Protein AF-0000000084528881 (afdb_homodimer)

Solvent-accessible surface area (backbone atoms only — not comparable to full-atom values): 12886 Å² total; per-residue (Å²): 119,59,64,66,57,31,49,53,48,27,41,52,48,40,52,54,52,45,54,51,43,38,66,70,54,44,44,60,59,45,45,76,57,46,45,84,47,44,43,94,64,60,40,59,68,41,41,52,52,33,50,56,47,45,44,52,46,44,36,64,67,35,43,48,53,31,64,77,62,67,53,53,60,67,54,34,22,52,53,18,18,49,52,19,34,38,28,34,32,45,30,36,26,50,40,43,15,34,30,67,65,48,46,70,68,56,34,53,54,48,28,52,48,35,14,52,50,32,7,48,27,36,28,50,21,49,54,52,33,57,67,73,90,119,61,64,67,57,31,49,52,48,27,41,51,48,40,53,54,54,45,54,52,42,37,66,70,55,44,43,59,59,46,44,75,57,47,43,85,46,44,43,94,64,62,41,58,70,41,42,50,53,34,50,56,47,45,43,53,45,45,35,64,68,37,42,49,54,33,64,78,62,67,52,52,60,68,54,33,22,53,53,18,19,50,53,19,34,38,28,33,32,44,31,35,27,50,40,44,15,34,29,67,65,48,47,70,66,56,34,52,54,46,27,53,48,34,13,52,49,32,7,49,27,35,29,50,21,49,53,51,33,57,67,73,91

Sequence (266 aa):
MNLVILYVASAVIFLGLDAVGLRFIVKPAFEKQLGDWLLDSPRYGPAVVFYLFYVAGLLYFVSWPAVTGDWSVGRMFLVGAFFGAVAYGTYEFSNLATLGRWTWGMVGIDLVWGTLLTGVTAAAGVWIARAFEMNLVILYVASAVIFLGLDAVGLRFIVKPAFEKQLGDWLLDSPRYGPAVVFYLFYVAGLLYFVSWPAVTGDWSVGRMFLVGAFFGAVAYGTYEFSNLATLGRWTWGMVGIDLVWGTLLTGVTAAAGVWIARAFE

Secondary structure (DSSP, 8-state):
--HHHHHHHHHHHHHHHHHHHIIIIIHHHHHHHHGGGB-SS--HHHHHHHHHHHHHHHIIIIIHHHHHTT--HHHHHHHHHHHHHHHHHHHHHHHHHHBTT--HHHHHHHHHHHHHHHHHHHHHHHHHHHHT-/--HHHHHHHHHHHHHHHHHHHIIIIIHHHHHHHHGGGB-SS--HHHHHHHHHHHHHHHIIIIIHHHHHTT--HHHHHHHHHHHHHHHHHHHHHHHHHHBTT--HHHHHHHHHHHHHHHHHHHHHHHHHHHHT-

InterPro domains:
  IPR018687 Protein of unknown function DUF2177, membrane [PF09945] (4-127)

Radius of gyration: 18.08 Å; Cα contacts (8 Å, |Δi|>4): 379; chains: 2; bounding box: 38×49×41 Å

Organism: NCBI:txid1123501

Foldseek 3Di:
DDVVLLLVQLLCLLVVVVVVCCVPFQVVVCCVQCPPVDDPDDDVVVVVVCSSVLSVVLCVQQQVCCLVVVHDLVRSLQSQLVSQLVVLVVVQVVCVVPPDRRDPVSSVRSSVVSSNSRSVSRSVSNVVVVVVD/DDPVLLLVQLLCLLVVVVVVCCVPFQVVVCCVQCPPVDDPDDDVVVVVVCSSVLSVVLCVQQQVCCLVVVHDLVRSLQSQLVSQLVVLVVVQVVCVVPPDRRDPVSSVRSSVVSSNSRSVSRSVSNVVVVVVD

Structure (mmCIF, N/CA/C/O backbone):
data_AF-0000000084528881-model_v1
#
loop_
_entity.id
_entity.type
_entity.pdbx_description
1 polymer 'Putative membrane protein'
#
loop_
_atom_site.group_PDB
_atom_site.id
_atom_site.type_symbol
_atom_site.label_atom_id
_atom_site.label_alt_id
_atom_site.label_comp_id
_atom_site.label_asym_id
_atom_site.label_entity_id
_atom_site.label_seq_id
_atom_site.pdbx_PDB_ins_code
_atom_site.Cartn_x
_atom_site.Cartn_y
_atom_site.Cartn_z
_atom_site.occupancy
_atom_site.B_iso_or_equiv
_atom_site.auth_seq_id
_atom_site.auth_comp_id
_atom_site.auth_asym_id
_atom_site.auth_atom_id
_atom_site.pdbx_PDB_model_num
ATOM 1 N N . MET A 1 1 ? -9.219 13.484 21.5 1 74.38 1 MET A N 1
ATOM 2 C CA . MET A 1 1 ? -9.734 12.25 20.922 1 74.38 1 MET A CA 1
ATOM 3 C C . MET A 1 1 ? -8.898 11.047 21.359 1 74.38 1 MET A C 1
ATOM 5 O O . MET A 1 1 ? -7.68 11.148 21.484 1 74.38 1 MET A O 1
ATOM 9 N N . ASN A 1 2 ? -9.609 9.977 21.781 1 83.31 2 ASN A N 1
ATOM 10 C CA . ASN A 1 2 ? -8.93 8.773 22.266 1 83.31 2 ASN A CA 1
ATOM 11 C C . ASN A 1 2 ? -8.406 7.922 21.125 1 83.31 2 ASN A C 1
ATOM 13 O O . ASN A 1 2 ? -9.188 7.383 20.328 1 83.31 2 ASN A O 1
ATOM 17 N N . LEU A 1 3 ? -7.152 7.82 20.984 1 85 3 LEU A N 1
ATOM 18 C CA . LEU A 1 3 ? -6.48 7.133 19.875 1 85 3 LEU A CA 1
ATOM 19 C C . LEU A 1 3 ? -6.793 5.641 19.906 1 85 3 LEU A C 1
ATOM 21 O O . LEU A 1 3 ? -6.883 5.008 18.844 1 85 3 LEU A O 1
ATOM 25 N N . VAL A 1 4 ? -6.953 5.133 21.047 1 88.12 4 VAL A N 1
ATOM 26 C CA . VAL A 1 4 ? -7.242 3.709 21.188 1 88.12 4 VAL A CA 1
ATOM 27 C C . VAL A 1 4 ? -8.633 3.402 20.641 1 88.12 4 VAL A C 1
ATOM 29 O O . VAL A 1 4 ? -8.82 2.412 19.922 1 88.12 4 VAL A O 1
ATOM 32 N N . ILE A 1 5 ? -9.547 4.227 20.938 1 87.69 5 ILE A N 1
ATOM 33 C CA . ILE A 1 5 ? -10.906 4.043 20.438 1 87.69 5 ILE A CA 1
ATOM 34 C C . ILE A 1 5 ? -10.93 4.203 18.922 1 87.69 5 ILE A C 1
ATOM 36 O O . ILE A 1 5 ? -11.586 3.428 18.219 1 87.69 5 ILE A O 1
ATOM 40 N N . LEU A 1 6 ? -10.219 5.203 18.453 1 90.38 6 LEU A N 1
ATOM 41 C CA . LEU A 1 6 ? -10.133 5.43 17.016 1 90.38 6 LEU A CA 1
ATOM 42 C C . LEU A 1 6 ? -9.547 4.215 16.312 1 90.38 6 LEU A C 1
ATOM 44 O O . LEU A 1 6 ? -10.07 3.777 15.281 1 90.38 6 LEU A O 1
ATOM 48 N N . TYR A 1 7 ? -8.516 3.65 16.891 1 94.31 7 TYR A N 1
ATOM 49 C CA . TYR A 1 7 ? -7.852 2.496 16.297 1 94.31 7 TYR A CA 1
ATOM 50 C C . TYR A 1 7 ? -8.766 1.279 16.297 1 94.31 7 TYR A C 1
ATOM 52 O O . TYR A 1 7 ? -8.938 0.623 15.258 1 94.31 7 TYR A O 1
ATOM 60 N N . VAL A 1 8 ? -9.32 0.979 17.391 1 93.19 8 VAL A N 1
ATOM 61 C CA . VAL A 1 8 ? -10.156 -0.208 17.531 1 93.19 8 VAL A CA 1
ATOM 62 C C . VAL A 1 8 ? -11.391 -0.083 16.641 1 93.19 8 VAL A C 1
ATOM 64 O O . VAL A 1 8 ? -11.773 -1.041 15.961 1 93.19 8 VAL A O 1
ATOM 67 N N . ALA A 1 9 ? -12 1.084 16.641 1 92.19 9 ALA A N 1
ATOM 68 C CA . ALA A 1 9 ? -13.164 1.306 15.789 1 92.19 9 ALA A CA 1
ATOM 69 C C . ALA A 1 9 ? -12.812 1.139 14.32 1 92.19 9 ALA A C 1
ATOM 71 O O . ALA A 1 9 ? -13.547 0.489 13.57 1 92.19 9 ALA A O 1
ATOM 72 N N . SER A 1 10 ? -11.734 1.756 13.898 1 94.5 10 SER A N 1
ATOM 73 C CA . SER A 1 10 ? -11.305 1.655 12.5 1 94.5 10 SER A CA 1
ATOM 74 C C . SER A 1 10 ? -10.984 0.214 12.125 1 94.5 10 SER A C 1
ATOM 76 O O . SER A 1 10 ? -11.32 -0.238 11.031 1 94.5 10 SER A O 1
ATOM 78 N N . ALA A 1 11 ? -10.312 -0.468 13.055 1 95 11 ALA A N 1
ATOM 79 C CA . ALA A 1 11 ? -9.945 -1.859 12.797 1 95 11 ALA A CA 1
ATOM 80 C C . ALA A 1 11 ? -11.195 -2.729 12.633 1 95 11 ALA A C 1
ATOM 82 O O . ALA A 1 11 ? -11.266 -3.553 11.719 1 95 11 ALA A O 1
ATOM 83 N N . VAL A 1 12 ? -12.141 -2.586 13.477 1 94.06 12 VAL A N 1
ATOM 84 C CA . VAL A 1 12 ? -13.367 -3.375 13.453 1 94.06 12 VAL A CA 1
ATOM 85 C C . VAL A 1 12 ? -14.148 -3.076 12.172 1 94.06 12 VAL A C 1
ATOM 87 O O . VAL A 1 12 ? -14.641 -3.99 11.516 1 94.06 12 VAL A O 1
ATOM 90 N N . ILE A 1 13 ? -14.25 -1.833 11.82 1 94.94 13 ILE A N 1
ATOM 91 C CA . ILE A 1 13 ? -14.977 -1.432 10.617 1 94.94 13 ILE A CA 1
ATOM 92 C C . ILE A 1 13 ? -14.273 -1.992 9.383 1 94.94 13 ILE A C 1
ATOM 94 O O . ILE A 1 13 ? -14.906 -2.613 8.531 1 94.94 13 ILE A O 1
ATOM 98 N N . PHE A 1 14 ? -12.984 -1.731 9.328 1 96.06 14 PHE A N 1
ATOM 99 C CA . PHE A 1 14 ? -12.227 -2.178 8.164 1 96.06 14 PHE A CA 1
ATOM 100 C C . PHE A 1 14 ? -12.281 -3.695 8.031 1 96.06 14 PHE A C 1
ATOM 102 O O . PHE A 1 14 ? -12.57 -4.215 6.949 1 96.06 14 PHE A O 1
ATOM 109 N N . LEU A 1 15 ? -11.945 -4.379 9.133 1 93.25 15 LEU A N 1
ATOM 110 C CA . LEU A 1 15 ? -11.922 -5.84 9.102 1 93.25 15 LEU A CA 1
ATOM 111 C C . LEU A 1 15 ? -13.305 -6.402 8.805 1 93.25 15 LEU A C 1
ATOM 113 O O . LEU A 1 15 ? -13.438 -7.344 8.016 1 93.25 15 LEU A O 1
ATOM 117 N N . GLY A 1 16 ? -14.297 -5.918 9.422 1 93.25 16 GLY A N 1
ATOM 118 C CA . GLY A 1 16 ? -15.656 -6.379 9.203 1 93.25 16 GLY A CA 1
ATOM 119 C C . GLY A 1 16 ? -16.125 -6.191 7.777 1 93.25 16 GLY A C 1
ATOM 120 O O . GLY A 1 16 ? -16.625 -7.129 7.152 1 93.25 16 GLY A O 1
ATOM 121 N N . LEU A 1 17 ? -16 -4.996 7.27 1 94.25 17 LEU A N 1
ATOM 122 C CA . LEU A 1 17 ? -16.422 -4.703 5.906 1 94.25 17 LEU A CA 1
ATOM 123 C C . LEU A 1 17 ? -15.594 -5.48 4.895 1 94.25 17 LEU A C 1
ATOM 125 O O . LEU A 1 17 ? -16.109 -5.949 3.883 1 94.25 17 LEU A O 1
ATOM 129 N N . ASP A 1 18 ? -14.312 -5.559 5.207 1 94.81 18 ASP A N 1
ATOM 130 C CA . ASP A 1 18 ? -13.453 -6.25 4.254 1 94.81 18 ASP A CA 1
ATOM 131 C C . ASP A 1 18 ? -13.766 -7.742 4.207 1 94.81 18 ASP A C 1
ATOM 133 O O . ASP A 1 18 ? -13.672 -8.367 3.148 1 94.81 18 ASP A O 1
ATOM 137 N N . ALA A 1 19 ? -14.023 -8.344 5.328 1 92 19 ALA A N 1
ATOM 138 C CA . ALA A 1 19 ? -14.406 -9.75 5.355 1 92 19 ALA A CA 1
ATOM 139 C C . ALA A 1 19 ? -15.625 -10.008 4.469 1 92 19 ALA A C 1
ATOM 141 O O . ALA A 1 19 ? -15.664 -10.984 3.719 1 92 19 ALA A O 1
ATOM 142 N N . VAL A 1 20 ? -16.5 -9.125 4.516 1 92.56 20 VAL A N 1
ATOM 143 C CA . VAL A 1 20 ? -17.703 -9.242 3.713 1 92.56 20 VAL A CA 1
ATOM 144 C C . VAL A 1 20 ? -17.375 -9.031 2.238 1 92.56 20 VAL A C 1
ATOM 146 O O . VAL A 1 20 ? -17.812 -9.812 1.383 1 92.56 20 VAL A O 1
ATOM 149 N N . GLY A 1 21 ? -16.688 -8.008 1.922 1 92.56 21 GLY A N 1
ATOM 150 C CA . GLY A 1 21 ? -16.312 -7.723 0.544 1 92.56 21 GLY A CA 1
ATOM 151 C C . GLY A 1 21 ? -15.438 -8.797 -0.072 1 92.56 21 GLY A C 1
ATOM 152 O O . GLY A 1 21 ? -15.602 -9.141 -1.244 1 92.56 21 GLY A O 1
ATOM 153 N N . LEU A 1 22 ? -14.555 -9.281 0.723 1 90.25 22 LEU A N 1
ATOM 154 C CA . LEU A 1 22 ? -13.695 -10.352 0.236 1 90.25 22 LEU A CA 1
ATOM 155 C C . LEU A 1 22 ? -14.508 -11.602 -0.084 1 90.25 22 LEU A C 1
ATOM 157 O O . LEU A 1 22 ? -14.273 -12.25 -1.106 1 90.25 22 LEU A O 1
ATOM 161 N N . ARG A 1 23 ? -15.336 -11.953 0.703 1 90 23 ARG A N 1
ATOM 162 C CA . ARG A 1 23 ? -16.125 -13.18 0.562 1 90 23 ARG A CA 1
ATOM 163 C C . ARG A 1 23 ? -17.062 -13.086 -0.631 1 90 23 ARG A C 1
ATOM 165 O O . ARG A 1 23 ? -17.203 -14.047 -1.393 1 90 23 ARG A O 1
ATOM 172 N N . PHE A 1 24 ? -17.594 -11.852 -0.869 1 93.81 24 PHE A N 1
ATOM 173 C CA . PHE A 1 24 ? -18.688 -11.805 -1.826 1 93.81 24 PHE A CA 1
ATOM 174 C C . PHE A 1 24 ? -18.266 -11.109 -3.113 1 93.81 24 PHE A C 1
ATOM 176 O O . PHE A 1 24 ? -18.906 -11.273 -4.152 1 93.81 24 PHE A O 1
ATOM 183 N N . ILE A 1 25 ? -17.25 -10.398 -3.055 1 92.5 25 ILE A N 1
ATOM 184 C CA . ILE A 1 25 ? -16.906 -9.602 -4.23 1 92.5 25 ILE A CA 1
ATOM 185 C C . ILE A 1 25 ? -15.555 -10.055 -4.781 1 92.5 25 ILE A C 1
ATOM 187 O O . ILE A 1 25 ? -15.445 -10.422 -5.953 1 92.5 25 ILE A O 1
ATOM 191 N N . VAL A 1 26 ? -14.602 -10.125 -3.941 1 91.75 26 VAL A N 1
ATOM 192 C CA . VAL A 1 26 ? -13.227 -10.273 -4.41 1 91.75 26 VAL A CA 1
ATOM 193 C C . VAL A 1 26 ? -12.914 -11.758 -4.633 1 91.75 26 VAL A C 1
ATOM 195 O O . VAL A 1 26 ? -12.477 -12.148 -5.715 1 91.75 26 VAL A O 1
ATOM 198 N N . LYS A 1 27 ? -13.242 -12.578 -3.66 1 91.94 27 LYS A N 1
ATOM 199 C CA . LYS A 1 27 ? -12.859 -13.984 -3.707 1 91.94 27 LYS A CA 1
ATOM 200 C C . LYS A 1 27 ? -13.469 -14.68 -4.918 1 91.94 27 LYS A C 1
ATOM 202 O O . LYS A 1 27 ? -12.789 -15.414 -5.633 1 91.94 27 LYS A O 1
ATOM 207 N N . PRO A 1 28 ? -14.703 -14.508 -5.141 1 92.56 28 PRO A N 1
ATOM 208 C CA . PRO A 1 28 ? -15.258 -15.195 -6.312 1 92.56 28 PRO A CA 1
ATOM 209 C C . PRO A 1 28 ? -14.578 -14.773 -7.617 1 92.56 28 PRO A C 1
ATOM 211 O O . PRO A 1 28 ? -14.375 -15.609 -8.508 1 92.56 28 PRO A O 1
ATOM 214 N N . ALA A 1 29 ? -14.227 -13.602 -7.773 1 92.12 29 ALA A N 1
ATOM 215 C CA . ALA A 1 29 ? -13.555 -13.102 -8.969 1 92.12 29 ALA A CA 1
ATOM 216 C C . ALA A 1 29 ? -12.141 -13.672 -9.078 1 92.12 29 ALA A C 1
ATOM 218 O O . ALA A 1 29 ? -11.695 -14.031 -10.172 1 92.12 29 ALA A O 1
ATOM 219 N N . PHE A 1 30 ? -11.484 -13.734 -7.977 1 94.56 30 PHE A N 1
ATOM 220 C CA . PHE A 1 30 ? -10.109 -14.203 -7.973 1 94.56 30 PHE A CA 1
ATOM 221 C C . PHE A 1 30 ? -10.047 -15.711 -8.164 1 94.56 30 PHE A C 1
ATOM 223 O O . PHE A 1 30 ? -9.141 -16.234 -8.812 1 94.56 30 PHE A O 1
ATOM 230 N N . GLU A 1 31 ? -10.992 -16.391 -7.605 1 93.44 31 GLU A N 1
ATOM 231 C CA . GLU A 1 31 ? -11.039 -17.844 -7.727 1 93.44 31 GLU A CA 1
ATOM 232 C C . GLU A 1 31 ? -11.211 -18.281 -9.18 1 93.44 31 GLU A C 1
ATOM 234 O O . GLU A 1 31 ? -10.633 -19.281 -9.609 1 93.44 31 GLU A O 1
ATOM 239 N N . LYS A 1 32 ? -11.992 -17.578 -9.906 1 93.38 32 LYS A N 1
ATOM 240 C CA . LYS A 1 32 ? -12.242 -17.875 -11.312 1 93.38 32 LYS A CA 1
ATOM 241 C C . LYS A 1 32 ? -10.953 -17.766 -12.133 1 93.38 32 LYS A C 1
ATOM 243 O O . LYS A 1 32 ? -10.766 -18.516 -13.094 1 93.38 32 LYS A O 1
ATOM 248 N N . GLN A 1 33 ? -10.07 -16.891 -11.727 1 93.06 33 GLN A N 1
ATOM 249 C CA . GLN A 1 33 ? -8.883 -16.609 -12.523 1 93.06 33 GLN A CA 1
ATOM 250 C C . GLN A 1 33 ? -7.668 -17.375 -11.992 1 93.06 33 GLN A C 1
ATOM 252 O O . GLN A 1 33 ? -6.848 -17.859 -12.773 1 93.06 33 GLN A O 1
ATOM 257 N N . LEU A 1 34 ? -7.477 -17.469 -10.703 1 93.88 34 LEU A N 1
ATOM 258 C CA . LEU A 1 34 ? -6.25 -18 -10.109 1 93.88 34 LEU A CA 1
ATOM 259 C C . LEU A 1 34 ? -6.383 -19.484 -9.82 1 93.88 34 LEU A C 1
ATOM 261 O O . LEU A 1 34 ? -5.395 -20.219 -9.859 1 93.88 34 LEU A O 1
ATOM 265 N N . GLY A 1 35 ? -7.633 -19.828 -9.484 1 92.44 35 GLY A N 1
ATOM 266 C CA . GLY A 1 35 ? -7.871 -21.25 -9.25 1 92.44 35 GLY A CA 1
ATOM 267 C C . GLY A 1 35 ? -7 -21.828 -8.156 1 92.44 35 GLY A C 1
ATOM 268 O O . GLY A 1 35 ? -7.039 -21.375 -7.016 1 92.44 35 GLY A O 1
ATOM 269 N N . ASP A 1 36 ? -5.988 -22.719 -8.617 1 93.31 36 ASP A N 1
ATOM 270 C CA . ASP A 1 36 ? -5.211 -23.5 -7.668 1 93.31 36 ASP A CA 1
ATOM 271 C C . ASP A 1 36 ? -4.098 -22.672 -7.039 1 93.31 36 ASP A C 1
ATOM 273 O O . ASP A 1 36 ? -3.428 -23.125 -6.105 1 93.31 36 ASP A O 1
ATOM 277 N N . TRP A 1 37 ? -3.941 -21.547 -7.551 1 94.62 37 TRP A N 1
ATOM 278 C CA . TRP A 1 37 ? -2.961 -20.672 -6.914 1 94.62 37 TRP A CA 1
ATOM 279 C C . TRP A 1 37 ? -3.473 -20.172 -5.57 1 94.62 37 TRP A C 1
ATOM 281 O O . TRP A 1 37 ? -2.684 -19.859 -4.676 1 94.62 37 TRP A O 1
ATOM 291 N N . LEU A 1 38 ? -4.824 -20.016 -5.547 1 93.5 38 LEU A N 1
ATOM 292 C CA . LEU A 1 38 ? -5.469 -19.453 -4.359 1 93.5 38 LEU A CA 1
ATOM 293 C C . LEU A 1 38 ? -5.672 -20.531 -3.297 1 93.5 38 LEU A C 1
ATOM 295 O O . LEU A 1 38 ? -6.133 -21.641 -3.604 1 93.5 38 LEU A O 1
ATOM 299 N N . LEU A 1 39 ? -5.375 -20.188 -2.08 1 93.31 39 LEU A N 1
ATOM 300 C CA . LEU A 1 39 ? -5.641 -21.094 -0.97 1 93.31 39 LEU A CA 1
ATOM 301 C C . LEU A 1 39 ? -7.141 -21.219 -0.72 1 93.31 39 LEU A C 1
ATOM 303 O O . LEU A 1 39 ? -7.875 -20.234 -0.814 1 93.31 39 LEU A O 1
ATOM 307 N N . ASP A 1 40 ? -7.535 -22.375 -0.301 1 89.94 40 ASP A N 1
ATOM 308 C CA . ASP A 1 40 ? -8.945 -22.578 0.025 1 89.94 40 ASP A CA 1
ATOM 309 C C . ASP A 1 40 ? -9.383 -21.672 1.175 1 89.94 40 ASP A C 1
ATOM 311 O O . ASP A 1 40 ? -10.469 -21.094 1.135 1 89.94 40 ASP A O 1
ATOM 315 N N . SER A 1 41 ? -8.484 -21.672 2.189 1 90 41 SER A N 1
ATOM 316 C CA . SER A 1 41 ? -8.664 -20.75 3.305 1 90 41 SER A CA 1
ATOM 317 C C . SER A 1 41 ? -7.426 -19.891 3.51 1 90 41 SER A C 1
ATOM 319 O O . SER A 1 41 ? -6.301 -20.391 3.518 1 90 41 SER A O 1
ATOM 321 N N . PRO A 1 42 ? -7.703 -18.578 3.623 1 91.25 42 PRO A N 1
ATOM 322 C CA . PRO A 1 42 ? -6.535 -17.719 3.832 1 91.25 42 PRO A CA 1
ATOM 323 C C . PRO A 1 42 ? -5.781 -18.047 5.121 1 91.25 42 PRO A C 1
ATOM 325 O O . PRO A 1 42 ? -6.379 -18.562 6.07 1 91.25 42 PRO A O 1
ATOM 328 N N . ARG A 1 43 ? -4.512 -17.781 5.102 1 95.25 43 ARG A N 1
ATOM 329 C CA . ARG A 1 43 ? -3.736 -17.828 6.336 1 95.25 43 ARG A CA 1
ATOM 330 C C . ARG A 1 43 ? -4.113 -16.688 7.266 1 95.25 43 ARG A C 1
ATOM 332 O O . ARG A 1 43 ? -3.797 -15.523 6.984 1 95.25 43 ARG A O 1
ATOM 339 N N . TYR A 1 44 ? -4.598 -16.953 8.375 1 92.75 44 TYR A N 1
ATOM 340 C CA . TYR A 1 44 ? -5.172 -15.938 9.242 1 92.75 44 TYR A CA 1
ATOM 341 C C . TYR A 1 44 ? -4.078 -15.102 9.898 1 92.75 44 TYR A C 1
ATOM 343 O O . TYR A 1 44 ? -4.254 -13.898 10.109 1 92.75 44 TYR A O 1
ATOM 351 N N . GLY A 1 45 ? -3.006 -15.719 10.297 1 92.75 45 GLY A N 1
ATOM 352 C CA . GLY A 1 45 ? -1.904 -14.984 10.891 1 92.75 45 GLY A CA 1
ATOM 353 C C . GLY A 1 45 ? -1.473 -13.789 10.07 1 92.75 45 GLY A C 1
ATOM 354 O O . GLY A 1 45 ? -1.596 -12.641 10.508 1 92.75 45 GLY A O 1
ATOM 355 N N . PRO A 1 46 ? -1.097 -14.07 8.844 1 94 46 PRO A N 1
ATOM 356 C CA . PRO A 1 46 ? -0.694 -12.977 7.957 1 94 46 PRO A CA 1
ATOM 357 C C . PRO A 1 46 ? -1.82 -11.977 7.707 1 94 46 PRO A C 1
ATOM 359 O O . PRO A 1 46 ? -1.573 -10.773 7.629 1 94 46 PRO A O 1
ATOM 362 N N . ALA A 1 47 ? -2.977 -12.445 7.609 1 91.94 47 ALA A N 1
ATOM 363 C CA . ALA A 1 47 ? -4.117 -11.555 7.387 1 91.94 47 ALA A CA 1
ATOM 364 C C . ALA A 1 47 ? -4.289 -10.578 8.539 1 91.94 47 ALA A C 1
ATOM 366 O O . ALA A 1 47 ? -4.465 -9.375 8.328 1 91.94 47 ALA A O 1
ATOM 367 N N . VAL A 1 48 ? -4.23 -11.086 9.688 1 91.94 48 VAL A N 1
ATOM 368 C CA . VAL A 1 48 ? -4.398 -10.258 10.875 1 91.94 48 VAL A CA 1
ATOM 369 C C . VAL A 1 48 ? -3.281 -9.227 10.953 1 91.94 48 VAL A C 1
ATOM 371 O O . VAL A 1 48 ? -3.531 -8.055 11.242 1 91.94 48 VAL A O 1
ATOM 374 N N . VAL A 1 49 ? -2.09 -9.617 10.695 1 92.19 49 VAL A N 1
ATOM 375 C CA . VAL A 1 49 ? -0.955 -8.703 10.703 1 92.19 49 VAL A CA 1
ATOM 376 C C . VAL A 1 49 ? -1.183 -7.594 9.672 1 92.19 49 VAL A C 1
ATOM 378 O O . VAL A 1 49 ? -0.936 -6.418 9.953 1 92.19 49 VAL A O 1
ATOM 381 N N . PHE A 1 50 ? -1.666 -7.992 8.594 1 93.12 50 PHE A N 1
ATOM 382 C CA . PHE A 1 50 ? -1.963 -7.023 7.543 1 93.12 50 PHE A CA 1
ATOM 383 C C . PHE A 1 50 ? -2.969 -5.988 8.031 1 93.12 50 PHE A C 1
ATOM 385 O O . PHE A 1 50 ? -2.734 -4.785 7.914 1 93.12 50 PHE A O 1
ATOM 392 N N . TYR A 1 51 ? -4.055 -6.418 8.555 1 94.31 51 TYR A N 1
ATOM 393 C CA . TYR A 1 51 ? -5.129 -5.508 8.922 1 94.31 51 TYR A CA 1
ATOM 394 C C . TYR A 1 51 ? -4.676 -4.531 10 1 94.31 51 TYR A C 1
ATOM 396 O O . TYR A 1 51 ? -4.949 -3.33 9.914 1 94.31 51 TYR A O 1
ATOM 404 N N . LEU A 1 52 ? -4.027 -5.051 10.938 1 93.25 52 LEU A N 1
ATOM 405 C CA . LEU A 1 52 ? -3.584 -4.199 12.031 1 93.25 52 LEU A CA 1
ATOM 406 C C . LEU A 1 52 ? -2.562 -3.176 11.555 1 93.25 52 LEU A C 1
ATOM 408 O O . LEU A 1 52 ? -2.629 -2.002 11.922 1 93.25 52 LEU A O 1
ATOM 412 N N . PHE A 1 53 ? -1.714 -3.654 10.773 1 94.12 53 PHE A N 1
ATOM 413 C CA . PHE A 1 53 ? -0.677 -2.775 10.25 1 94.12 53 PHE A CA 1
ATOM 414 C C . PHE A 1 53 ? -1.271 -1.764 9.273 1 94.12 53 PHE A C 1
ATOM 416 O O . PHE A 1 53 ? -0.88 -0.594 9.273 1 94.12 53 PHE A O 1
ATOM 423 N N . TYR A 1 54 ? -2.164 -2.221 8.461 1 97.06 54 TYR A N 1
ATOM 424 C CA . TYR A 1 54 ? -2.822 -1.349 7.492 1 97.06 54 TYR A CA 1
ATOM 425 C C . TYR A 1 54 ? -3.586 -0.233 8.195 1 97.06 54 TYR A C 1
ATOM 427 O O . TYR A 1 54 ? -3.502 0.932 7.797 1 97.06 54 TYR A O 1
ATOM 435 N N . VAL A 1 55 ? -4.273 -0.562 9.242 1 96.75 55 VAL A N 1
ATOM 436 C CA . VAL A 1 55 ? -5.074 0.408 9.977 1 96.75 55 VAL A CA 1
ATOM 437 C C . VAL A 1 55 ? -4.16 1.402 10.688 1 96.75 55 VAL A C 1
ATOM 439 O O . VAL A 1 55 ? -4.473 2.594 10.773 1 96.75 5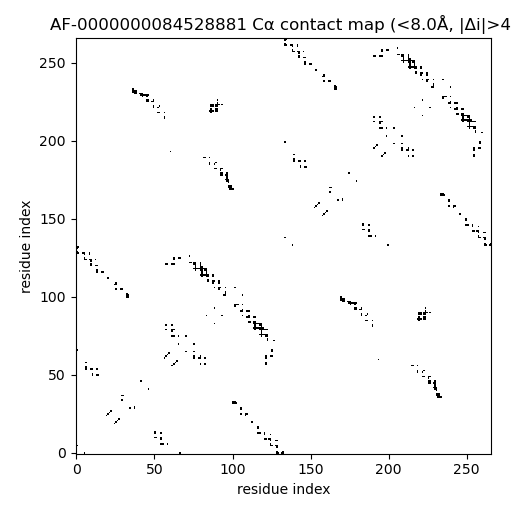5 VAL A O 1
ATOM 442 N N . ALA A 1 56 ? -3.064 0.905 11.195 1 96.31 56 ALA A N 1
ATOM 443 C CA . ALA A 1 56 ? -2.096 1.809 11.805 1 96.31 56 ALA A CA 1
ATOM 444 C C . ALA A 1 56 ? -1.616 2.857 10.805 1 96.31 56 ALA A C 1
ATOM 446 O O . ALA A 1 56 ? -1.498 4.039 11.141 1 96.31 56 ALA A O 1
ATOM 447 N N . GLY A 1 57 ? -1.337 2.457 9.594 1 96.94 57 GLY A N 1
ATOM 448 C CA . GLY A 1 57 ? -0.966 3.393 8.539 1 96.94 57 GLY A CA 1
ATOM 449 C C . GLY A 1 57 ? -2.074 4.367 8.195 1 96.94 57 GLY A C 1
ATOM 450 O O . GLY A 1 57 ? -1.828 5.566 8.047 1 96.94 57 GLY A O 1
ATOM 451 N N . LEU A 1 58 ? -3.223 3.793 8.102 1 96.38 58 LEU A N 1
ATOM 452 C CA . LEU A 1 58 ? -4.383 4.621 7.797 1 96.38 58 LEU A CA 1
ATOM 453 C C . LEU A 1 58 ? -4.57 5.699 8.859 1 96.38 58 LEU A C 1
ATOM 455 O O . LEU A 1 58 ? -4.852 6.855 8.531 1 96.38 58 LEU A O 1
ATOM 459 N N . LEU A 1 59 ? -4.457 5.375 10.094 1 94.75 59 LEU A N 1
ATOM 460 C CA . LEU A 1 59 ? -4.621 6.34 11.18 1 94.75 59 LEU A CA 1
ATOM 461 C C . LEU A 1 59 ? -3.52 7.398 11.141 1 94.75 59 LEU A C 1
ATOM 463 O O . LEU A 1 59 ? -3.793 8.586 11.305 1 94.75 59 LEU A O 1
ATOM 467 N N . TYR A 1 60 ? -2.342 6.996 10.922 1 94.69 60 TYR A N 1
ATOM 468 C CA . TYR A 1 60 ? -1.209 7.914 10.938 1 94.69 60 TYR A CA 1
ATOM 469 C C . TYR A 1 60 ? -1.299 8.906 9.789 1 94.69 60 TYR A C 1
ATOM 471 O O . TYR A 1 60 ? -1.101 10.109 9.977 1 94.69 60 TYR A O 1
ATOM 479 N N . PHE A 1 61 ? -1.671 8.477 8.609 1 95.31 61 PHE A N 1
ATOM 480 C CA . PHE A 1 61 ? -1.555 9.305 7.41 1 95.31 61 PHE A CA 1
ATOM 481 C C . PHE A 1 61 ? -2.875 10 7.105 1 95.31 61 PHE A C 1
ATOM 483 O O . PHE A 1 61 ? -2.902 11 6.379 1 95.31 61 PHE A O 1
ATOM 490 N N . VAL A 1 62 ? -3.959 9.484 7.684 1 94.25 62 VAL A N 1
ATOM 491 C CA . VAL A 1 62 ? -5.242 10.031 7.262 1 94.25 62 VAL A CA 1
ATOM 492 C C . VAL A 1 62 ? -6.039 10.484 8.484 1 94.25 62 VAL A C 1
ATOM 494 O O . VAL A 1 62 ? -6.316 11.68 8.641 1 94.25 62 VAL A O 1
ATOM 497 N N . SER A 1 63 ? -6.262 9.602 9.391 1 91.94 63 SER A N 1
ATOM 498 C CA . SER A 1 63 ? -7.23 9.859 10.445 1 91.94 63 SER A CA 1
ATOM 499 C C . SER A 1 63 ? -6.691 10.867 11.461 1 91.94 63 SER A C 1
ATOM 501 O O . SER A 1 63 ? -7.426 11.734 11.93 1 91.94 63 SER A O 1
ATOM 503 N N . TRP A 1 64 ? -5.438 10.703 11.773 1 87.44 64 TRP A N 1
ATOM 504 C CA . TRP A 1 64 ? -4.863 11.617 12.758 1 87.44 64 TRP A CA 1
ATOM 505 C C . TRP A 1 64 ? -4.832 13.047 12.227 1 87.44 64 TRP A C 1
ATOM 507 O O . TRP A 1 64 ? -5.297 13.969 12.891 1 87.44 64 TRP A O 1
ATOM 517 N N . PRO A 1 65 ? -4.289 13.273 11.062 1 87 65 PRO A N 1
ATOM 518 C CA . PRO A 1 65 ? -4.359 14.617 10.484 1 87 65 PRO A CA 1
ATOM 519 C C . PRO A 1 65 ? -5.789 15.125 10.336 1 87 65 PRO A C 1
ATOM 521 O O . PRO A 1 65 ? -6.039 16.328 10.445 1 87 65 PRO A O 1
ATOM 524 N N . ALA A 1 66 ? -6.668 14.297 10.086 1 85.06 66 ALA A N 1
ATOM 525 C CA . ALA A 1 66 ? -8.062 14.68 9.898 1 85.06 66 ALA A CA 1
ATOM 526 C C . ALA A 1 66 ? -8.664 15.219 11.195 1 85.06 66 ALA A C 1
ATOM 528 O O . ALA A 1 66 ? -9.414 16.203 11.18 1 85.06 66 ALA A O 1
ATOM 529 N N . VAL A 1 67 ? -8.344 14.648 12.25 1 83.12 67 VAL A N 1
ATOM 530 C CA . VAL A 1 67 ? -8.867 15.047 13.547 1 83.12 67 VAL A CA 1
ATOM 531 C C . VAL A 1 67 ? -8.227 16.359 13.984 1 83.12 67 VAL A C 1
ATOM 533 O O . VAL A 1 67 ? -8.914 17.281 14.438 1 83.12 67 VAL A O 1
ATOM 536 N N . THR A 1 68 ? -6.969 16.453 13.781 1 83 68 THR A N 1
ATOM 537 C CA . THR A 1 68 ? -6.246 17.641 14.227 1 83 68 THR A CA 1
ATOM 538 C C . THR A 1 68 ? -6.527 18.828 13.305 1 83 68 THR A C 1
ATOM 540 O O . THR A 1 68 ? -6.469 19.984 13.734 1 83 68 THR A O 1
ATOM 543 N N . GLY A 1 69 ? -6.891 18.516 12.062 1 84.62 69 GLY A N 1
ATOM 544 C CA . GLY A 1 69 ? -7.113 19.562 11.086 1 84.62 69 GLY A CA 1
ATOM 545 C C . GLY A 1 69 ? -8.586 19.875 10.867 1 84.62 69 GLY A C 1
ATOM 546 O O . GLY A 1 69 ? -8.938 20.672 9.984 1 84.62 69 GLY A O 1
ATOM 547 N N . ASP A 1 70 ? -9.469 19.25 11.562 1 85.69 70 ASP A N 1
ATOM 548 C CA . ASP A 1 70 ? -10.914 19.453 11.477 1 85.69 70 ASP A CA 1
ATOM 549 C C . ASP A 1 70 ? -11.414 19.281 10.047 1 85.69 70 ASP A C 1
ATOM 551 O O . ASP A 1 70 ? -12.094 20.156 9.516 1 85.69 70 ASP A O 1
ATOM 555 N N . TRP A 1 71 ? -10.984 18.188 9.469 1 89.38 71 TRP A N 1
ATOM 556 C CA . TRP A 1 71 ? -11.398 17.906 8.102 1 89.38 71 TRP A CA 1
ATOM 557 C C . TRP A 1 71 ? -12.891 17.594 8.031 1 89.38 71 TRP A C 1
ATOM 559 O O . TRP A 1 71 ? -13.461 17.047 8.984 1 89.38 71 TRP A O 1
ATOM 569 N N . SER A 1 72 ? -13.539 17.984 6.957 1 90.75 72 SER A N 1
ATOM 570 C CA . SER A 1 72 ? -14.898 17.516 6.676 1 90.75 72 SER A CA 1
ATOM 571 C C . SER A 1 72 ? -14.93 16.016 6.422 1 90.75 72 SER A C 1
ATOM 573 O O . SER A 1 72 ? -13.898 15.406 6.141 1 90.75 72 SER A O 1
ATOM 575 N N . VAL A 1 73 ? -16.047 15.414 6.543 1 88.81 73 VAL A N 1
ATOM 576 C CA . VAL A 1 73 ? -16.25 13.992 6.273 1 88.81 73 VAL A CA 1
ATOM 577 C C . VAL A 1 73 ? -15.852 13.672 4.836 1 88.81 73 VAL A C 1
ATOM 579 O O . VAL A 1 73 ? -15.25 12.633 4.562 1 88.81 73 VAL A O 1
ATOM 582 N N . GLY A 1 74 ? -16.234 14.57 3.918 1 92.31 74 GLY A N 1
ATOM 583 C CA . GLY A 1 74 ? -15.875 14.391 2.518 1 92.31 74 GLY A CA 1
ATOM 584 C C . GLY A 1 74 ? -14.375 14.336 2.287 1 92.31 74 GLY A C 1
ATOM 585 O O . GLY A 1 74 ? -13.898 13.516 1.498 1 92.31 74 GLY A O 1
ATOM 586 N N . ARG A 1 75 ? -13.672 15.148 2.953 1 93.94 75 ARG A N 1
ATOM 587 C CA . ARG A 1 75 ? -12.219 15.164 2.809 1 93.94 75 ARG A CA 1
ATOM 588 C C . ARG A 1 75 ? -11.594 13.914 3.418 1 93.94 75 ARG A C 1
ATOM 590 O O . ARG A 1 75 ? -10.641 13.359 2.873 1 93.94 75 ARG A O 1
ATOM 597 N N . MET A 1 76 ? -12.125 13.531 4.566 1 94.25 76 MET A N 1
ATOM 598 C CA . MET A 1 76 ? -11.633 12.305 5.184 1 94.25 76 MET A CA 1
ATOM 599 C C . MET A 1 76 ? -11.812 11.109 4.254 1 94.25 76 MET A C 1
ATOM 601 O O . MET A 1 76 ? -10.914 10.281 4.125 1 94.25 76 MET A O 1
ATOM 605 N N . PHE A 1 77 ? -12.977 11.109 3.641 1 95.94 77 PHE A N 1
ATOM 606 C CA . PHE A 1 77 ? -13.266 10.039 2.697 1 95.94 77 PHE A CA 1
ATOM 607 C C . PHE A 1 77 ? -12.289 10.07 1.525 1 95.94 77 PHE A C 1
ATOM 609 O O . PHE A 1 77 ? -11.727 9.039 1.15 1 95.94 77 PHE A O 1
ATOM 616 N N . LEU A 1 78 ? -12.07 11.195 0.942 1 96.75 78 LEU A N 1
ATOM 617 C CA . LEU A 1 78 ? -11.281 11.32 -0.274 1 96.75 78 LEU A CA 1
ATOM 618 C C . LEU A 1 78 ? -9.812 11.008 0.003 1 96.75 78 LEU A C 1
ATOM 620 O O . LEU A 1 78 ? -9.156 10.328 -0.788 1 96.75 78 LEU A O 1
ATOM 624 N N . VAL A 1 79 ? -9.32 11.492 1.118 1 96.25 79 VAL A N 1
ATOM 625 C CA . VAL A 1 79 ? -7.922 11.242 1.451 1 96.25 79 VAL A CA 1
ATOM 626 C C . VAL A 1 79 ? -7.738 9.781 1.846 1 96.25 79 VAL A C 1
ATOM 628 O O . VAL A 1 79 ? -6.742 9.156 1.48 1 96.25 79 VAL A O 1
ATOM 631 N N . GLY A 1 80 ? -8.68 9.234 2.604 1 97.44 80 GLY A N 1
ATOM 632 C CA . GLY A 1 80 ? -8.656 7.809 2.893 1 97.44 80 GLY A CA 1
ATOM 633 C C . GLY A 1 80 ? -8.727 6.945 1.647 1 97.44 80 GLY A C 1
ATOM 634 O O . GLY A 1 80 ? -8.031 5.938 1.541 1 97.44 80 GLY A O 1
ATOM 635 N N . ALA A 1 81 ? -9.586 7.375 0.771 1 98.06 81 ALA A N 1
ATOM 636 C CA . ALA A 1 81 ? -9.719 6.668 -0.5 1 98.06 81 ALA A CA 1
ATOM 637 C C . ALA A 1 81 ? -8.406 6.699 -1.278 1 98.06 81 ALA A C 1
ATOM 639 O O . ALA A 1 81 ? -8.023 5.711 -1.91 1 98.06 81 ALA A O 1
ATOM 640 N N . PHE A 1 82 ? -7.793 7.77 -1.281 1 97.88 82 PHE A N 1
ATOM 641 C CA . PHE A 1 82 ? -6.512 7.883 -1.97 1 97.88 82 PHE A CA 1
ATOM 642 C C . PHE A 1 82 ? -5.469 6.984 -1.32 1 97.88 82 PHE A C 1
ATOM 644 O O . PHE A 1 82 ? -4.691 6.324 -2.014 1 97.88 82 PHE A O 1
ATOM 651 N N . PHE A 1 83 ? -5.43 6.969 -0.017 1 97.5 83 PHE A N 1
ATOM 652 C CA . PHE A 1 83 ? -4.551 6.07 0.72 1 97.5 83 PHE A CA 1
ATOM 653 C C . PHE A 1 83 ? -4.801 4.621 0.323 1 97.5 83 PHE A C 1
ATOM 655 O O . PHE A 1 83 ? -3.859 3.867 0.073 1 97.5 83 PHE A O 1
ATOM 662 N N . GLY A 1 84 ? -6.035 4.285 0.282 1 98 84 GLY A N 1
ATOM 663 C CA . GLY A 1 84 ? -6.406 2.938 -0.121 1 98 84 GLY A CA 1
ATOM 664 C C . GLY A 1 84 ? -6.039 2.621 -1.558 1 98 84 GLY A C 1
ATOM 665 O O . GLY A 1 84 ? -5.59 1.514 -1.86 1 98 84 GLY A O 1
ATOM 666 N N . ALA A 1 85 ? -6.273 3.561 -2.422 1 97.62 85 ALA A N 1
ATOM 667 C CA . ALA A 1 85 ? -5.918 3.367 -3.826 1 97.62 85 ALA A CA 1
ATOM 668 C C . ALA A 1 85 ? -4.426 3.08 -3.977 1 97.62 85 ALA A C 1
ATOM 670 O O . ALA A 1 85 ? -4.031 2.238 -4.785 1 97.62 85 ALA A O 1
ATOM 671 N N . VAL A 1 86 ? -3.639 3.74 -3.215 1 96.69 86 VAL A N 1
ATOM 672 C CA . VAL A 1 86 ? -2.193 3.551 -3.285 1 96.69 86 VAL A CA 1
ATOM 673 C C . VAL A 1 86 ? -1.83 2.156 -2.781 1 96.69 86 VAL A C 1
ATOM 675 O O . VAL A 1 86 ? -1.068 1.434 -3.43 1 96.69 86 VAL A O 1
ATOM 678 N N . ALA A 1 87 ? -2.334 1.782 -1.627 1 96.44 87 ALA A N 1
ATOM 679 C CA . ALA A 1 87 ? -2.004 0.49 -1.031 1 96.44 87 ALA A CA 1
ATOM 680 C C . ALA A 1 87 ? -2.523 -0.659 -1.892 1 96.44 87 ALA A C 1
ATOM 682 O O . ALA A 1 87 ? -1.771 -1.572 -2.238 1 96.44 87 ALA A O 1
ATOM 683 N N . TYR A 1 88 ? -3.824 -0.585 -2.229 1 96.62 88 TYR A N 1
ATOM 684 C CA . TYR A 1 88 ? -4.41 -1.64 -3.049 1 96.62 88 TYR A CA 1
ATOM 685 C C . TYR A 1 88 ? -3.855 -1.596 -4.469 1 96.62 88 TYR A C 1
ATOM 687 O O . TYR A 1 88 ? -3.746 -2.631 -5.129 1 96.62 88 TYR A O 1
ATOM 695 N N . GLY A 1 89 ? -3.555 -0.417 -4.934 1 96.12 89 GLY A N 1
ATOM 696 C CA . GLY A 1 89 ? -2.869 -0.32 -6.211 1 96.12 89 GLY A CA 1
ATOM 697 C C . GLY A 1 89 ? -1.504 -0.98 -6.207 1 96.12 89 GLY A C 1
ATOM 698 O O . GLY A 1 89 ? -1.131 -1.65 -7.176 1 96.12 89 GLY A O 1
ATOM 699 N N . THR A 1 90 ? -0.743 -0.708 -5.133 1 95.38 90 THR A N 1
ATOM 700 C CA . THR A 1 90 ? 0.543 -1.384 -4.996 1 95.38 90 THR A CA 1
ATOM 701 C C . THR A 1 90 ? 0.371 -2.898 -5.086 1 95.38 90 THR A C 1
ATOM 703 O O . THR A 1 90 ? 1.104 -3.568 -5.812 1 95.38 90 THR A O 1
ATOM 706 N N . TYR A 1 91 ? -0.578 -3.477 -4.41 1 95.69 91 TYR A N 1
ATOM 707 C CA . TYR A 1 91 ? -0.867 -4.906 -4.418 1 95.69 91 TYR A CA 1
ATOM 708 C C . TYR A 1 91 ? -1.27 -5.375 -5.812 1 95.69 91 TYR A C 1
ATOM 710 O O . TYR A 1 91 ? -0.678 -6.309 -6.355 1 95.69 91 TYR A O 1
ATOM 718 N N . GLU A 1 92 ? -2.158 -4.645 -6.414 1 96.75 92 GLU A N 1
ATOM 719 C CA . GLU A 1 92 ? -2.779 -5.137 -7.641 1 96.75 92 GLU A CA 1
ATOM 720 C C . GLU A 1 92 ? -1.877 -4.902 -8.844 1 96.75 92 GLU A C 1
ATOM 722 O O . GLU A 1 92 ? -1.709 -5.793 -9.688 1 96.75 92 GLU A O 1
ATOM 727 N N . PHE A 1 93 ? -1.3 -3.744 -9.008 1 95.75 93 PHE A N 1
ATOM 728 C CA . PHE A 1 93 ? -0.484 -3.477 -10.188 1 95.75 93 PHE A CA 1
ATOM 729 C C . PHE A 1 93 ? 0.829 -4.25 -10.125 1 95.75 93 PHE A C 1
ATOM 731 O O . PHE A 1 93 ? 1.361 -4.664 -11.156 1 95.75 93 PHE A O 1
ATOM 738 N N . SER A 1 94 ? 1.358 -4.508 -8.867 1 95.56 94 SER A N 1
ATOM 739 C CA . SER A 1 94 ? 2.537 -5.359 -8.75 1 95.56 94 SER A CA 1
ATOM 740 C C . SER A 1 94 ? 2.223 -6.793 -9.164 1 95.56 94 SER A C 1
ATOM 742 O O . SER A 1 94 ? 2.977 -7.406 -9.922 1 95.56 94 SER A O 1
ATOM 744 N N . ASN A 1 95 ? 1.144 -7.27 -8.68 1 96.75 95 ASN A N 1
ATOM 745 C CA . ASN A 1 95 ? 0.76 -8.625 -9.07 1 96.75 95 ASN A CA 1
ATOM 746 C C . ASN A 1 95 ? 0.47 -8.711 -10.562 1 96.75 95 ASN A C 1
ATOM 748 O O . ASN A 1 95 ? 0.853 -9.688 -11.219 1 96.75 95 ASN A O 1
ATOM 752 N N . LEU A 1 96 ? -0.217 -7.672 -11.102 1 96.5 96 LEU A N 1
ATOM 753 C CA . LEU A 1 96 ? -0.515 -7.66 -12.531 1 96.5 96 LEU A CA 1
ATOM 754 C C . LEU A 1 96 ? 0.768 -7.621 -13.352 1 96.5 96 LEU A C 1
ATOM 756 O O . LEU A 1 96 ? 0.854 -8.258 -14.406 1 96.5 96 LEU A O 1
ATOM 760 N N . ALA A 1 97 ? 1.698 -6.965 -12.906 1 94.62 97 ALA A N 1
ATOM 761 C CA . ALA A 1 97 ? 2.953 -6.797 -13.633 1 94.62 97 ALA A CA 1
ATOM 762 C C . ALA A 1 97 ? 3.785 -8.078 -13.594 1 94.62 97 ALA A C 1
ATOM 764 O O . ALA A 1 97 ? 4.562 -8.352 -14.508 1 94.62 97 ALA A O 1
ATOM 765 N N . THR A 1 98 ? 3.559 -8.93 -12.586 1 94.31 98 THR A N 1
ATOM 766 C CA . THR A 1 98 ? 4.586 -9.938 -12.359 1 94.31 98 THR A CA 1
ATOM 767 C C . THR A 1 98 ? 3.992 -11.336 -12.43 1 94.31 98 THR A C 1
ATOM 769 O O . THR A 1 98 ? 4.711 -12.312 -12.672 1 94.31 98 THR A O 1
ATOM 772 N N . LEU A 1 99 ? 2.715 -11.461 -12.148 1 95.19 99 LEU A N 1
ATOM 773 C CA . LEU A 1 99 ? 2.113 -12.789 -12.086 1 95.19 99 LEU A CA 1
ATOM 774 C C . LEU A 1 99 ? 1.3 -13.078 -13.344 1 95.19 99 LEU A C 1
ATOM 776 O O . LEU A 1 99 ? 0.503 -12.242 -13.773 1 95.19 99 LEU A O 1
ATOM 780 N N . GLY A 1 100 ? 1.407 -14.203 -13.828 1 95.38 100 GLY A N 1
ATOM 781 C CA . GLY A 1 100 ? 0.912 -14.547 -15.148 1 95.38 100 GLY A CA 1
ATOM 782 C C . GLY A 1 100 ? -0.602 -14.617 -15.219 1 95.38 100 GLY A C 1
ATOM 783 O O . GLY A 1 100 ? -1.193 -14.359 -16.266 1 95.38 100 GLY A O 1
ATOM 784 N N . ARG A 1 101 ? -1.301 -14.953 -14.172 1 95.56 101 ARG A N 1
ATOM 785 C CA . ARG A 1 101 ? -2.74 -15.188 -14.227 1 95.56 101 ARG A CA 1
ATOM 786 C C . ARG A 1 101 ? -3.514 -13.969 -13.742 1 95.56 101 ARG A C 1
ATOM 788 O O . ARG A 1 101 ? -4.746 -13.969 -13.75 1 95.56 101 ARG A O 1
ATOM 795 N N . TRP A 1 102 ? -2.76 -12.977 -13.352 1 96.44 102 TRP A N 1
ATOM 796 C CA . TRP A 1 102 ? -3.412 -11.766 -12.859 1 96.44 102 TRP A CA 1
ATOM 797 C C . TRP A 1 102 ? -3.99 -10.953 -14.016 1 96.44 102 TRP A C 1
ATOM 799 O O . TRP A 1 102 ? -3.381 -10.852 -15.078 1 96.44 102 TRP A O 1
ATOM 809 N N . THR A 1 103 ? -5.227 -10.414 -13.812 1 96.81 103 THR A N 1
ATOM 810 C CA . THR A 1 103 ? -5.918 -9.766 -14.922 1 96.81 103 THR A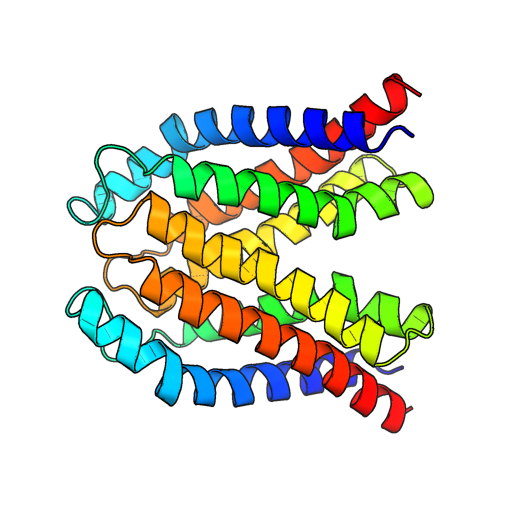 CA 1
ATOM 811 C C . THR A 1 103 ? -6.336 -8.352 -14.547 1 96.81 103 THR A C 1
ATOM 813 O O . THR A 1 103 ? -6.414 -8.016 -13.367 1 96.81 103 THR A O 1
ATOM 816 N N . TRP A 1 104 ? -6.641 -7.621 -15.586 1 96.5 104 TRP A N 1
ATOM 817 C CA . TRP A 1 104 ? -7.129 -6.258 -15.391 1 96.5 104 TRP A CA 1
ATOM 818 C C . TRP A 1 104 ? -8.469 -6.258 -14.664 1 96.5 104 TRP A C 1
ATOM 820 O O . TRP A 1 104 ? -8.781 -5.324 -13.922 1 96.5 104 TRP A O 1
ATOM 830 N N . GLY A 1 105 ? -9.234 -7.297 -14.883 1 96.81 105 GLY A N 1
ATOM 831 C CA . GLY A 1 105 ? -10.484 -7.43 -14.164 1 96.81 105 GLY A CA 1
ATOM 832 C C . GLY A 1 105 ? -10.297 -7.52 -12.656 1 96.81 105 GLY A C 1
ATOM 833 O O . GLY A 1 105 ? -11 -6.852 -11.898 1 96.81 105 GLY A O 1
ATOM 834 N N . MET A 1 106 ? -9.359 -8.328 -12.266 1 96.25 106 MET A N 1
ATOM 835 C CA . MET A 1 106 ? -9.047 -8.461 -10.852 1 96.25 106 MET A CA 1
ATOM 836 C C . MET A 1 106 ? -8.578 -7.137 -10.266 1 96.25 106 MET A C 1
ATOM 838 O O . MET A 1 106 ? -9.008 -6.742 -9.18 1 96.25 106 MET A O 1
ATOM 842 N N . VAL A 1 107 ? -7.734 -6.473 -11.031 1 97 107 VAL A N 1
ATOM 843 C CA . VAL A 1 107 ? -7.199 -5.184 -10.602 1 97 107 VAL A CA 1
ATOM 844 C C . VAL A 1 107 ? -8.344 -4.195 -10.398 1 97 107 VAL A C 1
ATOM 846 O O . VAL A 1 107 ? -8.422 -3.537 -9.359 1 97 107 VAL A O 1
ATOM 849 N N . GLY A 1 108 ? -9.172 -4.109 -11.383 1 97.44 108 GLY A N 1
ATOM 850 C CA . GLY A 1 108 ? -10.281 -3.174 -11.289 1 97.44 108 GLY A CA 1
ATOM 851 C C . GLY A 1 108 ? -11.188 -3.436 -10.102 1 97.44 108 GLY A C 1
ATOM 852 O O . GLY A 1 108 ? -11.539 -2.51 -9.359 1 97.44 108 GLY A O 1
ATOM 853 N N . ILE A 1 109 ? -11.531 -4.637 -9.844 1 96.75 109 ILE A N 1
ATOM 854 C CA . ILE A 1 109 ? -12.453 -5.023 -8.781 1 96.75 109 ILE A CA 1
ATOM 855 C C . ILE A 1 109 ? -11.828 -4.723 -7.426 1 96.75 109 ILE A C 1
ATOM 857 O O . ILE A 1 109 ? -12.445 -4.062 -6.582 1 96.75 109 ILE A O 1
ATOM 861 N N . ASP A 1 110 ? -10.656 -5.219 -7.273 1 97.12 110 ASP A N 1
ATOM 862 C CA . ASP A 1 110 ? -10.031 -5.113 -5.957 1 97.12 110 ASP A CA 1
ATOM 863 C C . ASP A 1 110 ? -9.594 -3.682 -5.672 1 97.12 110 ASP A C 1
ATOM 865 O O . ASP A 1 110 ? -9.641 -3.229 -4.527 1 97.12 110 ASP A O 1
ATOM 869 N N . LEU A 1 111 ? -9.094 -2.98 -6.672 1 97 111 LEU A N 1
ATOM 870 C CA . LEU A 1 111 ? -8.664 -1.598 -6.496 1 97 111 LEU A CA 1
ATOM 871 C C . LEU A 1 111 ? -9.844 -0.712 -6.102 1 97 111 LEU A C 1
ATOM 873 O O . LEU A 1 111 ? -9.734 0.097 -5.176 1 97 111 LEU A O 1
ATOM 877 N N . VAL A 1 112 ? -10.906 -0.875 -6.844 1 97.69 112 VAL A N 1
ATOM 878 C CA . VAL A 1 112 ? -12.094 -0.084 -6.543 1 97.69 112 VAL A CA 1
ATOM 879 C C . VAL A 1 112 ? -12.602 -0.429 -5.145 1 97.69 112 VAL A C 1
ATOM 881 O O . VAL A 1 112 ? -12.914 0.464 -4.352 1 97.69 112 VAL A O 1
ATOM 884 N N . TRP A 1 113 ? -12.672 -1.663 -4.84 1 97.19 113 TRP A N 1
ATOM 885 C CA . TRP A 1 113 ? -13.133 -2.109 -3.527 1 97.19 113 TRP A CA 1
ATOM 886 C C . TRP A 1 113 ? -12.258 -1.53 -2.418 1 97.19 113 TRP A C 1
ATOM 888 O O . TRP A 1 113 ? -12.773 -0.949 -1.458 1 97.19 113 TRP A O 1
ATOM 898 N N . GLY A 1 114 ? -10.977 -1.729 -2.543 1 97 114 GLY A N 1
ATOM 899 C CA . GLY A 1 114 ? -10.055 -1.249 -1.524 1 97 114 GLY A CA 1
ATOM 900 C C . GLY A 1 114 ? -10.109 0.255 -1.337 1 97 114 GLY A C 1
ATOM 901 O O . GLY A 1 114 ? -10.008 0.749 -0.211 1 97 114 GLY A O 1
ATOM 902 N N . THR A 1 115 ? -10.219 0.947 -2.461 1 97.88 115 THR A N 1
ATOM 903 C CA . THR A 1 115 ? -10.297 2.404 -2.438 1 97.88 115 THR A CA 1
ATOM 904 C C . THR A 1 115 ? -11.523 2.863 -1.653 1 97.88 1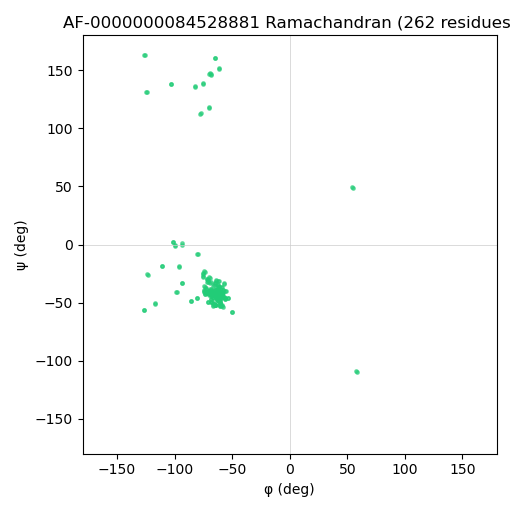15 THR A C 1
ATOM 906 O O . THR A 1 115 ? -11.414 3.676 -0.733 1 97.88 115 THR A O 1
ATOM 909 N N . LEU A 1 116 ? -12.648 2.328 -1.96 1 97.69 116 LEU A N 1
ATOM 910 C CA . LEU A 1 116 ? -13.898 2.701 -1.303 1 97.69 116 LEU A CA 1
ATOM 911 C C . LEU A 1 116 ? -13.898 2.246 0.153 1 97.69 116 LEU A C 1
ATOM 913 O O . LEU A 1 116 ? -14.32 2.994 1.039 1 97.69 116 LEU A O 1
ATOM 917 N N . LEU A 1 117 ? -13.43 1.025 0.381 1 97.12 117 LEU A N 1
ATOM 918 C CA . LEU A 1 117 ? -13.352 0.462 1.725 1 97.12 117 LEU A CA 1
ATOM 919 C C . LEU A 1 117 ? -12.531 1.36 2.643 1 97.12 117 LEU A C 1
ATOM 921 O O . LEU A 1 117 ? -12.953 1.657 3.766 1 97.12 117 LEU A O 1
ATOM 925 N N . THR A 1 118 ? -11.43 1.803 2.186 1 97.88 118 THR A N 1
ATOM 926 C CA . THR A 1 118 ? -10.508 2.598 2.99 1 97.88 118 THR A CA 1
ATOM 927 C C . THR A 1 118 ? -11.07 3.994 3.236 1 97.88 118 THR A C 1
ATOM 929 O O . THR A 1 118 ? -10.969 4.523 4.344 1 97.88 118 THR A O 1
ATOM 932 N N . GLY A 1 119 ? -11.664 4.586 2.205 1 97.75 119 GLY A N 1
ATOM 933 C CA . GLY A 1 119 ? -12.32 5.871 2.385 1 97.75 119 GLY A CA 1
ATOM 934 C C . GLY A 1 119 ? -13.438 5.832 3.406 1 97.75 119 GLY A C 1
ATOM 935 O O . GLY A 1 119 ? -13.531 6.707 4.27 1 97.75 119 GLY A O 1
ATOM 936 N N . VAL A 1 120 ? -14.25 4.844 3.311 1 97 120 VAL A N 1
ATOM 937 C CA . VAL A 1 120 ? -15.375 4.68 4.234 1 97 120 VAL A CA 1
ATOM 938 C C . VAL A 1 120 ? -14.844 4.477 5.652 1 97 120 VAL A C 1
ATOM 940 O O . VAL A 1 120 ? -15.375 5.051 6.605 1 97 120 VAL A O 1
ATOM 943 N N . THR A 1 121 ? -13.852 3.629 5.762 1 96.75 121 THR A N 1
ATOM 944 C CA . THR A 1 121 ? -13.281 3.361 7.078 1 96.75 121 THR A CA 1
ATOM 945 C C . THR A 1 121 ? -12.719 4.637 7.691 1 96.75 121 THR A C 1
ATOM 947 O O . THR A 1 121 ? -12.898 4.891 8.883 1 96.75 121 THR A O 1
ATOM 950 N N . ALA A 1 122 ? -12.039 5.422 6.898 1 95.62 122 ALA A N 1
ATOM 951 C CA . ALA A 1 122 ? -11.469 6.676 7.383 1 95.62 122 ALA A CA 1
ATOM 952 C C . ALA A 1 122 ? -12.57 7.625 7.855 1 95.62 122 ALA A C 1
ATOM 954 O O . ALA A 1 122 ? -12.461 8.219 8.93 1 95.62 122 ALA A O 1
ATOM 955 N N . ALA A 1 123 ? -13.617 7.766 7.074 1 94.31 123 ALA A N 1
ATOM 956 C CA . ALA A 1 123 ? -14.719 8.672 7.402 1 94.31 123 ALA A CA 1
ATOM 957 C C . ALA A 1 123 ? -15.492 8.172 8.617 1 94.31 123 ALA A C 1
ATOM 959 O O . ALA A 1 123 ? -15.766 8.945 9.547 1 94.31 123 ALA A O 1
ATOM 960 N N . ALA A 1 124 ? -15.805 6.926 8.617 1 92.94 124 ALA A N 1
ATOM 961 C CA . ALA A 1 124 ? -16.609 6.348 9.688 1 92.94 124 ALA A CA 1
ATOM 962 C C . ALA A 1 124 ? -15.82 6.285 10.992 1 92.94 124 ALA A C 1
ATOM 964 O O . ALA A 1 124 ? -16.375 6.508 12.07 1 92.94 124 ALA A O 1
ATOM 965 N N . GLY A 1 125 ? -14.57 5.871 10.898 1 88.25 125 GLY A N 1
ATOM 966 C CA . GLY A 1 125 ? -13.727 5.801 12.086 1 88.25 125 GLY A CA 1
ATOM 967 C C . GLY A 1 125 ? -13.602 7.129 12.805 1 88.25 125 GLY A C 1
ATOM 968 O O . GLY A 1 125 ? -13.758 7.199 14.023 1 88.25 125 GLY A O 1
ATOM 969 N N . VAL A 1 126 ? -13.383 8.18 12.086 1 83.69 126 VAL A N 1
ATOM 970 C CA . VAL A 1 126 ? -13.227 9.508 12.664 1 83.69 126 VAL A CA 1
ATOM 971 C C . VAL A 1 126 ? -14.562 9.992 13.211 1 83.69 126 VAL A C 1
ATOM 973 O O . VAL A 1 126 ? -14.625 10.602 14.281 1 83.69 126 VAL A O 1
ATOM 976 N N . TRP A 1 127 ? -15.609 9.695 12.453 1 83.94 127 TRP A N 1
ATOM 977 C CA . TRP A 1 127 ? -16.953 10.086 12.891 1 83.94 127 TRP A CA 1
ATOM 978 C C . TRP A 1 127 ? -17.297 9.438 14.227 1 83.94 127 TRP A C 1
ATOM 980 O O . TRP A 1 127 ? -17.797 10.102 15.133 1 83.94 127 TRP A O 1
ATOM 990 N N . ILE A 1 128 ? -17 8.211 14.391 1 83.62 128 ILE A N 1
ATOM 991 C CA . ILE A 1 128 ? -17.266 7.484 15.625 1 83.62 128 ILE A CA 1
ATOM 992 C C . ILE A 1 128 ? -16.391 8.023 16.75 1 83.62 128 ILE A C 1
ATOM 994 O O . ILE A 1 128 ? -16.844 8.219 17.875 1 83.62 128 ILE A O 1
ATOM 998 N N . ALA A 1 129 ? -15.133 8.258 16.469 1 80.31 129 ALA A N 1
ATOM 999 C CA . ALA A 1 129 ? -14.211 8.773 17.484 1 80.31 129 ALA A CA 1
ATOM 1000 C C . ALA A 1 129 ? -14.648 10.141 17.984 1 80.31 129 ALA A C 1
ATOM 1002 O O . ALA A 1 129 ? -14.516 10.445 19.172 1 80.31 129 ALA A O 1
ATOM 1003 N N . ARG A 1 130 ? -15.195 10.906 17.094 1 79.44 130 ARG A N 1
ATOM 1004 C CA . ARG A 1 130 ? -15.68 12.227 17.469 1 79.44 130 ARG A CA 1
ATOM 1005 C C . ARG A 1 130 ? -16.906 12.133 18.359 1 79.44 130 ARG A C 1
ATOM 1007 O O . ARG A 1 130 ? -17.125 12.977 19.234 1 79.44 130 ARG A O 1
ATOM 1014 N N . ALA A 1 131 ? -17.578 11.109 18.156 1 79.5 131 ALA A N 1
ATOM 1015 C CA . ALA A 1 131 ? -18.797 10.93 18.938 1 79.5 131 ALA A CA 1
ATOM 1016 C C . ALA A 1 131 ? -18.484 10.508 20.375 1 79.5 131 ALA A C 1
ATOM 1018 O O . ALA A 1 131 ? -19.297 10.695 21.281 1 79.5 131 ALA A O 1
ATOM 1019 N N . PHE A 1 132 ? -17.391 9.852 20.578 1 75.81 132 PHE A N 1
ATOM 1020 C CA . PHE A 1 132 ? -17.016 9.398 21.906 1 75.81 132 PHE A CA 1
ATOM 1021 C C . PHE A 1 132 ? -16.109 10.414 22.594 1 75.81 132 PHE A C 1
ATOM 1023 O O . PHE A 1 132 ? -15.633 10.18 23.703 1 75.81 132 PHE A O 1
ATOM 1030 N N . GLU A 1 133 ? -15.781 11.5 22.031 1 64.06 133 GLU A N 1
ATOM 1031 C CA . GLU A 1 133 ? -15.094 12.609 22.672 1 64.06 133 GLU A CA 1
ATOM 1032 C C . GLU A 1 133 ? -16.078 13.492 23.438 1 64.06 133 GLU A C 1
ATOM 1034 O O . GLU A 1 133 ? -17.25 13.609 23.047 1 64.06 133 GLU A O 1
ATOM 1039 N N . MET B 1 1 ? 8.938 25.406 -3.049 1 74.75 1 MET B N 1
ATOM 1040 C CA . MET B 1 1 ? 9.484 24.188 -3.629 1 74.75 1 MET B CA 1
ATOM 1041 C C . MET B 1 1 ? 8.672 23.75 -4.844 1 74.75 1 MET B C 1
ATOM 1043 O O . MET B 1 1 ? 7.449 23.875 -4.852 1 74.75 1 MET B O 1
ATOM 1047 N N . ASN B 1 2 ? 9.398 23.438 -5.934 1 83.12 2 ASN B N 1
ATOM 1048 C CA . ASN B 1 2 ? 8.742 23.047 -7.176 1 83.12 2 ASN B CA 1
ATOM 1049 C C . ASN B 1 2 ? 8.25 21.609 -7.117 1 83.12 2 ASN B C 1
ATOM 1051 O O . ASN B 1 2 ? 9.047 20.672 -7.035 1 83.12 2 ASN B O 1
ATOM 1055 N N . LEU B 1 3 ? 7 21.406 -7.125 1 84.88 3 LEU B N 1
ATOM 1056 C CA . LEU B 1 3 ? 6.359 20.109 -6.973 1 84.88 3 LEU B CA 1
ATOM 1057 C C . LEU B 1 3 ? 6.703 19.188 -8.141 1 84.88 3 LEU B C 1
ATOM 1059 O O . LEU B 1 3 ? 6.816 17.969 -7.973 1 84.88 3 LEU B O 1
ATOM 1063 N N . VAL B 1 4 ? 6.859 19.766 -9.25 1 88.44 4 VAL B N 1
ATOM 1064 C CA . VAL B 1 4 ? 7.176 18.984 -10.445 1 88.44 4 VAL B CA 1
ATOM 1065 C C . VAL B 1 4 ? 8.578 18.391 -10.32 1 88.44 4 VAL B C 1
ATOM 1067 O O . VAL B 1 4 ? 8.797 17.219 -10.641 1 88.44 4 VAL B O 1
ATOM 1070 N N . ILE B 1 5 ? 9.477 19.156 -9.867 1 87.69 5 ILE B N 1
ATOM 1071 C CA . ILE B 1 5 ? 10.844 18.703 -9.68 1 87.69 5 ILE B CA 1
ATOM 1072 C C . ILE B 1 5 ? 10.883 17.609 -8.602 1 87.69 5 ILE B C 1
ATOM 1074 O O . ILE B 1 5 ? 11.562 16.594 -8.75 1 87.69 5 ILE B O 1
ATOM 1078 N N . LEU B 1 6 ? 10.148 17.875 -7.531 1 90.38 6 LEU B N 1
ATOM 1079 C CA . LEU B 1 6 ? 10.078 16.891 -6.449 1 90.38 6 LEU B CA 1
ATOM 1080 C C . LEU B 1 6 ? 9.523 15.562 -6.953 1 90.38 6 LEU B C 1
ATOM 1082 O O . LEU B 1 6 ? 10.07 14.508 -6.637 1 90.38 6 LEU B O 1
ATOM 1086 N N . TYR B 1 7 ? 8.508 15.633 -7.766 1 94.25 7 TYR B N 1
ATOM 1087 C CA . TYR B 1 7 ? 7.875 14.43 -8.297 1 94.25 7 TYR B CA 1
ATOM 1088 C C . TYR B 1 7 ? 8.82 13.68 -9.227 1 94.25 7 TYR B C 1
ATOM 1090 O O . TYR B 1 7 ? 9.016 12.469 -9.086 1 94.25 7 TYR B O 1
ATOM 1098 N N . VAL B 1 8 ? 9.375 14.359 -10.141 1 93.19 8 VAL B N 1
ATOM 1099 C CA . VAL B 1 8 ? 10.234 13.742 -11.148 1 93.19 8 VAL B CA 1
ATOM 1100 C C . VAL B 1 8 ? 11.477 13.156 -10.477 1 93.19 8 VAL B C 1
ATOM 1102 O O . VAL B 1 8 ? 11.891 12.039 -10.789 1 93.19 8 VAL B O 1
ATOM 1105 N N . ALA B 1 9 ? 12.047 13.914 -9.57 1 92.31 9 ALA B N 1
ATOM 1106 C CA . ALA B 1 9 ? 13.219 13.422 -8.859 1 92.31 9 ALA B CA 1
ATOM 1107 C C . ALA B 1 9 ? 12.891 12.164 -8.062 1 92.31 9 ALA B C 1
ATOM 1109 O O . ALA B 1 9 ? 13.648 11.195 -8.086 1 92.31 9 ALA B O 1
ATOM 1110 N N . SER B 1 10 ? 11.805 12.203 -7.324 1 94.5 10 SER B N 1
ATOM 1111 C CA . SER B 1 10 ? 11.398 11.047 -6.527 1 94.5 10 SER B CA 1
ATOM 1112 C C . SER B 1 10 ? 11.117 9.844 -7.414 1 94.5 10 SER B C 1
ATOM 1114 O O . SER B 1 10 ? 11.477 8.711 -7.066 1 94.5 10 SER B O 1
ATOM 1116 N N . ALA B 1 11 ? 10.453 10.117 -8.523 1 95.06 11 ALA B N 1
ATOM 1117 C CA . ALA B 1 11 ? 10.133 9.031 -9.445 1 95.06 11 ALA B CA 1
ATOM 1118 C C . ALA B 1 11 ? 11.398 8.391 -10.008 1 95.06 11 ALA B C 1
ATOM 1120 O O . ALA B 1 11 ? 11.5 7.16 -10.07 1 95.06 11 ALA B O 1
ATOM 1121 N N . VAL B 1 12 ? 12.328 9.156 -10.414 1 94.06 12 VAL B N 1
ATOM 1122 C CA . VAL B 1 12 ? 13.578 8.672 -10.992 1 94.06 12 VAL B CA 1
ATOM 1123 C C . VAL B 1 12 ? 14.367 7.883 -9.945 1 94.06 12 VAL B C 1
ATOM 1125 O O . VAL B 1 12 ? 14.898 6.809 -10.234 1 94.06 12 VAL B O 1
ATOM 1128 N N . ILE B 1 13 ? 14.43 8.398 -8.766 1 94.94 13 ILE B N 1
ATOM 1129 C CA . ILE B 1 13 ? 15.156 7.73 -7.684 1 94.94 13 ILE B CA 1
ATOM 1130 C C . ILE B 1 13 ? 14.484 6.402 -7.352 1 94.94 13 ILE B C 1
ATOM 1132 O O . ILE B 1 13 ? 15.141 5.363 -7.285 1 94.94 13 ILE B O 1
ATOM 1136 N N . PHE B 1 14 ? 13.195 6.496 -7.121 1 96.06 14 PHE B N 1
ATOM 1137 C CA . PHE B 1 14 ? 12.461 5.297 -6.742 1 96.06 14 PHE B CA 1
ATOM 1138 C C . PHE B 1 14 ? 12.555 4.238 -7.836 1 96.06 14 PHE B C 1
ATOM 1140 O O . PHE B 1 14 ? 12.867 3.078 -7.555 1 96.06 14 PHE B O 1
ATOM 1147 N N . LEU B 1 15 ? 12.227 4.652 -9.062 1 93.31 15 LEU B N 1
ATOM 1148 C CA . LEU B 1 15 ? 12.234 3.707 -10.18 1 93.31 15 LEU B CA 1
ATOM 1149 C C . LEU B 1 15 ? 13.633 3.154 -10.414 1 93.31 15 LEU B C 1
ATOM 1151 O O . LEU B 1 15 ? 13.805 1.956 -10.648 1 93.31 15 LEU B O 1
ATOM 1155 N N . GLY B 1 16 ? 14.602 3.967 -10.422 1 93.38 16 GLY B N 1
ATOM 1156 C CA . GLY B 1 16 ? 15.977 3.547 -10.633 1 93.38 16 GLY B CA 1
ATOM 1157 C C . GLY B 1 16 ? 16.469 2.568 -9.578 1 93.38 16 GLY B C 1
ATOM 1158 O O . GLY B 1 16 ? 16.984 1.501 -9.914 1 93.38 16 GLY B O 1
ATOM 1159 N N . LEU B 1 17 ? 16.328 2.916 -8.328 1 94.25 17 LEU B N 1
ATOM 1160 C CA . LEU B 1 17 ? 16.766 2.053 -7.234 1 94.25 17 LEU B CA 1
ATOM 1161 C C . LEU B 1 17 ? 15.953 0.757 -7.211 1 94.25 17 LEU B C 1
ATOM 1163 O O . LEU B 1 17 ? 16.5 -0.312 -6.934 1 94.25 17 LEU B O 1
ATOM 1167 N N . ASP B 1 18 ? 14.672 0.918 -7.484 1 94.88 18 ASP B N 1
ATOM 1168 C CA . ASP B 1 18 ? 13.836 -0.277 -7.43 1 94.88 18 ASP B CA 1
ATOM 1169 C C . ASP B 1 18 ? 14.188 -1.246 -8.555 1 94.88 18 ASP B C 1
ATOM 1171 O O . ASP B 1 18 ? 14.125 -2.465 -8.375 1 94.88 18 ASP B O 1
ATOM 1175 N N . ALA B 1 19 ? 14.461 -0.75 -9.727 1 92 19 ALA B N 1
ATOM 1176 C CA . ALA B 1 19 ? 14.875 -1.605 -10.828 1 92 19 ALA B CA 1
ATOM 1177 C C . ALA B 1 19 ? 16.109 -2.424 -10.453 1 92 19 ALA B C 1
ATOM 1179 O O . ALA B 1 19 ? 16.188 -3.621 -10.742 1 92 19 ALA B O 1
ATOM 1180 N N . VAL B 1 20 ? 16.953 -1.812 -9.789 1 92.62 20 VAL B N 1
ATOM 1181 C CA . VAL B 1 20 ? 18.172 -2.48 -9.367 1 92.62 20 VAL B CA 1
ATOM 1182 C C . VAL B 1 20 ? 17.859 -3.506 -8.281 1 92.62 20 VAL B C 1
ATOM 1184 O O . VAL B 1 20 ? 18.312 -4.648 -8.344 1 92.62 20 VAL B O 1
ATOM 1187 N N . GLY B 1 21 ? 17.141 -3.117 -7.293 1 92.5 21 GLY B N 1
ATOM 1188 C CA . GLY B 1 21 ? 16.781 -4.016 -6.207 1 92.5 21 GLY B CA 1
ATOM 1189 C C . GLY B 1 21 ? 15.938 -5.191 -6.66 1 92.5 21 GLY B C 1
ATOM 1190 O O . GLY B 1 21 ? 16.125 -6.316 -6.188 1 92.5 21 GLY B O 1
ATOM 1191 N N . LEU B 1 22 ? 15.07 -4.906 -7.535 1 90.06 22 LEU B N 1
ATOM 1192 C CA . LEU B 1 22 ? 14.242 -5.977 -8.07 1 90.06 22 LEU B CA 1
ATOM 1193 C C . LEU B 1 22 ? 15.086 -6.992 -8.828 1 90.06 22 LEU B C 1
ATOM 1195 O O . LEU B 1 22 ? 14.875 -8.203 -8.695 1 90.06 22 LEU B O 1
ATOM 1199 N N . ARG B 1 23 ? 15.914 -6.586 -9.602 1 89.94 23 ARG B N 1
ATOM 1200 C CA . ARG B 1 23 ? 16.734 -7.445 -10.453 1 89.94 23 ARG B CA 1
ATOM 1201 C C . ARG B 1 23 ? 17.688 -8.297 -9.617 1 89.94 23 ARG B C 1
ATOM 1203 O O . ARG B 1 23 ? 17.859 -9.484 -9.891 1 89.94 23 ARG B O 1
ATOM 1210 N N . PHE B 1 24 ? 18.172 -7.688 -8.5 1 93.81 24 PHE B N 1
ATOM 1211 C CA . PHE B 1 24 ? 19.281 -8.383 -7.852 1 93.81 24 PHE B CA 1
ATOM 1212 C C . PHE B 1 24 ? 18.844 -8.953 -6.508 1 93.81 24 PHE B C 1
ATOM 1214 O O . PHE B 1 24 ? 19.5 -9.844 -5.969 1 93.81 24 PHE B O 1
ATOM 1221 N N . ILE B 1 25 ? 17.812 -8.477 -6 1 92.56 25 ILE B N 1
ATOM 1222 C CA . ILE B 1 25 ? 17.469 -8.898 -4.648 1 92.56 25 ILE B CA 1
ATOM 1223 C C . ILE B 1 25 ? 16.125 -9.641 -4.668 1 92.56 25 ILE B C 1
ATOM 1225 O O . ILE B 1 25 ? 16.047 -10.781 -4.219 1 92.56 25 ILE B O 1
ATOM 1229 N N . VAL B 1 26 ? 15.164 -9.062 -5.258 1 91.69 26 VAL B N 1
ATOM 1230 C CA . VAL B 1 26 ? 13.805 -9.547 -5.098 1 91.69 26 VAL B CA 1
ATOM 1231 C C . VAL B 1 26 ? 13.523 -10.656 -6.109 1 91.69 26 VAL B C 1
ATOM 1233 O O . VAL B 1 26 ? 13.102 -11.758 -5.742 1 91.69 26 VAL B O 1
ATOM 1236 N N . LYS B 1 27 ? 13.859 -10.406 -7.359 1 92.06 27 LYS B N 1
ATOM 1237 C CA . LYS B 1 27 ? 13.508 -11.336 -8.43 1 92.06 27 LYS B CA 1
ATOM 1238 C C . LYS B 1 27 ? 14.156 -12.695 -8.203 1 92.06 27 LYS B C 1
ATOM 1240 O O . LYS B 1 27 ? 13.492 -13.734 -8.328 1 92.06 27 LYS B O 1
ATOM 1245 N N . PRO B 1 28 ? 15.391 -12.734 -7.922 1 92.62 28 PRO B N 1
ATOM 1246 C CA . PRO B 1 28 ? 15.977 -14.062 -7.711 1 92.62 28 PRO B CA 1
ATOM 1247 C C . PRO B 1 28 ? 15.305 -14.828 -6.574 1 92.62 28 PRO B C 1
ATOM 1249 O O . PRO B 1 28 ? 15.125 -16.047 -6.664 1 92.62 28 PRO B O 1
ATOM 1252 N N . ALA B 1 29 ? 14.922 -14.227 -5.562 1 92.12 29 ALA B N 1
ATOM 1253 C CA . ALA B 1 29 ? 14.25 -14.859 -4.434 1 92.12 29 ALA B CA 1
ATOM 1254 C C . ALA B 1 29 ? 12.852 -15.336 -4.82 1 92.12 29 ALA B C 1
ATOM 1256 O O . ALA B 1 29 ? 12.422 -16.406 -4.414 1 92.12 29 ALA B O 1
ATOM 1257 N N . PHE B 1 30 ? 12.18 -14.531 -5.566 1 94.56 30 PHE B N 1
ATOM 1258 C CA . PHE B 1 30 ? 10.812 -14.859 -5.949 1 94.56 30 PHE B CA 1
ATOM 1259 C C . PHE B 1 30 ? 10.789 -15.961 -7.004 1 94.56 30 PHE B C 1
ATOM 1261 O O . PHE B 1 30 ? 9.898 -16.812 -7.004 1 94.56 30 PHE B O 1
ATOM 1268 N N . GLU B 1 31 ? 11.742 -15.922 -7.871 1 93.5 31 GLU B N 1
ATOM 1269 C CA . GLU B 1 31 ? 11.828 -16.938 -8.93 1 93.5 31 GLU B CA 1
ATOM 1270 C C . GLU B 1 31 ? 12.023 -18.328 -8.344 1 93.5 31 GLU B C 1
ATOM 1272 O O . GLU B 1 31 ? 11.469 -19.297 -8.852 1 93.5 31 GLU B O 1
ATOM 1277 N N . LYS B 1 32 ? 12.797 -18.438 -7.348 1 93.5 32 LYS B N 1
ATOM 1278 C CA . LYS B 1 32 ? 13.07 -19.719 -6.688 1 93.5 32 LYS B CA 1
ATOM 1279 C C . LYS B 1 32 ? 11.789 -20.312 -6.102 1 93.5 32 LYS B C 1
ATOM 1281 O O . LYS B 1 32 ? 11.625 -21.531 -6.082 1 93.5 32 LYS B O 1
ATOM 1286 N N . GLN B 1 33 ? 10.883 -19.453 -5.68 1 93.12 33 GLN B N 1
ATOM 1287 C CA . GLN B 1 33 ? 9.703 -19.922 -4.969 1 93.12 33 GLN B CA 1
ATOM 1288 C C . GLN B 1 33 ? 8.5 -20.031 -5.906 1 93.12 33 GLN B C 1
ATOM 1290 O O . GLN B 1 33 ? 7.703 -20.953 -5.797 1 93.12 33 GLN B O 1
ATOM 1295 N N . LEU B 1 34 ? 8.297 -19.094 -6.805 1 93.88 34 LEU B N 1
ATOM 1296 C CA . LEU B 1 34 ? 7.078 -18.984 -7.602 1 93.88 34 LEU B CA 1
ATOM 1297 C C . LEU B 1 34 ? 7.242 -19.703 -8.938 1 93.88 34 LEU B C 1
ATOM 1299 O O . LEU B 1 34 ? 6.27 -20.219 -9.5 1 93.88 34 LEU B O 1
ATOM 1303 N N . GLY B 1 35 ? 8.492 -19.641 -9.398 1 92.5 35 GLY B N 1
ATOM 1304 C CA . GLY B 1 35 ? 8.766 -20.344 -10.641 1 92.5 35 GLY B CA 1
ATOM 1305 C C . GLY B 1 35 ? 7.895 -19.891 -11.797 1 92.5 35 GLY B C 1
ATOM 1306 O O . GLY B 1 35 ? 7.918 -18.719 -12.164 1 92.5 35 GLY B O 1
ATOM 1307 N N . ASP B 1 36 ? 6.914 -20.828 -12.211 1 93.38 36 ASP B N 1
ATOM 1308 C CA . ASP B 1 36 ? 6.148 -20.609 -13.43 1 93.38 36 ASP B CA 1
ATOM 1309 C C . ASP B 1 36 ? 5.004 -19.625 -13.195 1 93.38 36 ASP B C 1
ATOM 1311 O O . ASP B 1 36 ? 4.336 -19.203 -14.141 1 93.38 36 ASP B O 1
ATOM 1315 N N . TRP B 1 37 ? 4.832 -19.312 -12 1 94.62 37 TRP B N 1
ATOM 1316 C CA . TRP B 1 37 ? 3.822 -18.297 -11.734 1 94.62 37 TRP B CA 1
ATOM 1317 C C . TRP B 1 37 ? 4.305 -16.922 -12.18 1 94.62 37 TRP B C 1
ATOM 1319 O O . TRP B 1 37 ? 3.496 -16.047 -12.508 1 94.62 37 TRP B O 1
ATOM 1329 N N . LEU B 1 38 ? 5.656 -16.766 -12.062 1 93.5 38 LEU B N 1
ATOM 1330 C CA . LEU B 1 38 ? 6.266 -15.477 -12.367 1 93.5 38 LEU B CA 1
ATOM 1331 C C . LEU B 1 38 ? 6.484 -15.32 -13.867 1 93.5 38 LEU B C 1
ATOM 1333 O O . LEU B 1 38 ? 6.98 -16.234 -14.523 1 93.5 38 LEU B O 1
ATOM 1337 N N . LEU B 1 39 ? 6.148 -14.172 -14.367 1 93.38 39 LEU B N 1
ATOM 1338 C CA . LEU B 1 39 ? 6.426 -13.875 -15.773 1 93.38 39 LEU B CA 1
ATOM 1339 C C . LEU B 1 39 ? 7.922 -13.727 -16.016 1 93.38 39 LEU B C 1
ATOM 1341 O O . LEU B 1 39 ? 8.633 -13.164 -15.18 1 93.38 39 LEU B O 1
ATOM 1345 N N . ASP B 1 40 ? 8.344 -14.109 -17.172 1 89.94 40 ASP B N 1
ATOM 1346 C CA . ASP B 1 40 ? 9.75 -13.953 -17.516 1 89.94 40 ASP B CA 1
ATOM 1347 C C . ASP B 1 40 ? 10.156 -12.484 -17.531 1 89.94 40 ASP B C 1
ATOM 1349 O O . ASP B 1 40 ? 11.227 -12.117 -17.047 1 89.94 40 ASP B O 1
ATOM 1353 N N . SER B 1 41 ? 9.25 -11.719 -18.188 1 90.06 41 SER B N 1
ATOM 1354 C CA . SER B 1 41 ? 9.391 -10.266 -18.172 1 90.06 41 SER B CA 1
ATOM 1355 C C . SER B 1 41 ? 8.125 -9.594 -17.641 1 90.06 41 SER B C 1
ATOM 1357 O O . SER B 1 41 ? 7.02 -9.938 -18.047 1 90.06 41 SER B O 1
ATOM 1359 N N . PRO B 1 42 ? 8.383 -8.672 -16.688 1 91.31 42 PRO B N 1
ATOM 1360 C CA . PRO B 1 42 ? 7.191 -7.996 -16.156 1 91.31 42 PRO B CA 1
ATOM 1361 C C . PRO B 1 42 ? 6.43 -7.223 -17.234 1 91.31 42 PRO B C 1
ATOM 1363 O O . PRO B 1 42 ? 7.023 -6.797 -18.234 1 91.31 42 PRO B O 1
ATOM 1366 N N . ARG B 1 43 ? 5.152 -7.105 -17.031 1 95.38 43 ARG B N 1
ATOM 1367 C CA . ARG B 1 43 ? 4.363 -6.195 -17.859 1 95.38 43 ARG B CA 1
ATOM 1368 C C . ARG B 1 43 ? 4.699 -4.742 -17.547 1 95.38 43 ARG B C 1
ATOM 1370 O O . ARG B 1 43 ? 4.363 -4.234 -16.469 1 95.38 43 ARG B O 1
ATOM 1377 N N . TYR B 1 44 ? 5.18 -4.039 -18.469 1 92.81 44 TYR B N 1
ATOM 1378 C CA . TYR B 1 44 ? 5.715 -2.705 -18.219 1 92.81 44 TYR B CA 1
ATOM 1379 C C . TYR B 1 44 ? 4.594 -1.698 -17.984 1 92.81 44 TYR B C 1
ATOM 1381 O O . TYR B 1 44 ? 4.738 -0.774 -17.172 1 92.81 44 TYR B O 1
ATOM 1389 N N . GLY B 1 45 ? 3.525 -1.809 -18.734 1 92.81 45 GLY B N 1
ATOM 1390 C CA . GLY B 1 45 ? 2.4 -0.908 -18.547 1 92.81 45 GLY B CA 1
ATOM 1391 C C . GLY B 1 45 ? 1.952 -0.807 -17.094 1 92.81 45 GLY B C 1
ATOM 1392 O O . GLY B 1 45 ? 2.041 0.26 -16.484 1 92.81 45 GLY B O 1
ATOM 1393 N N . PRO B 1 46 ? 1.604 -1.94 -16.547 1 94.06 46 PRO B N 1
ATOM 1394 C CA . PRO B 1 46 ? 1.188 -1.954 -15.148 1 94.06 46 PRO B CA 1
ATOM 1395 C C . PRO B 1 46 ? 2.295 -1.494 -14.195 1 94.06 46 PRO B C 1
ATOM 1397 O O . PRO B 1 46 ? 2.021 -0.805 -13.211 1 94.06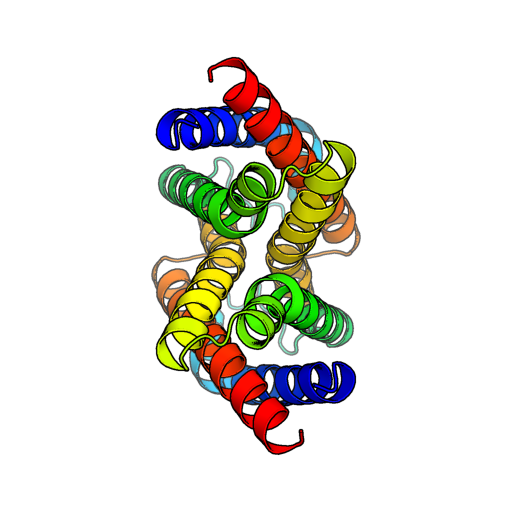 46 PRO B O 1
ATOM 1400 N N . ALA B 1 47 ? 3.455 -1.834 -14.484 1 92.06 47 ALA B N 1
ATOM 1401 C CA . ALA B 1 47 ? 4.578 -1.422 -13.648 1 92.06 47 ALA B CA 1
ATOM 1402 C C . ALA B 1 47 ? 4.707 0.098 -13.609 1 92.06 47 ALA B C 1
ATOM 1404 O O . ALA B 1 47 ? 4.863 0.688 -12.539 1 92.06 47 ALA B O 1
ATOM 1405 N N . VAL B 1 48 ? 4.641 0.66 -14.727 1 92.12 48 VAL B N 1
ATOM 1406 C CA . VAL B 1 48 ? 4.77 2.109 -14.836 1 92.12 48 VAL B CA 1
ATOM 1407 C C . VAL B 1 48 ? 3.629 2.787 -14.078 1 92.12 48 VAL B C 1
ATOM 1409 O O . VAL B 1 48 ? 3.848 3.758 -13.352 1 92.12 48 VAL B O 1
ATOM 1412 N N . VAL B 1 49 ? 2.451 2.316 -14.227 1 92.31 49 VAL B N 1
ATOM 1413 C CA . VAL B 1 49 ? 1.298 2.865 -13.523 1 92.31 49 VAL B CA 1
ATOM 1414 C C . VAL B 1 49 ? 1.519 2.77 -12.016 1 92.31 49 VAL B C 1
ATOM 1416 O O . VAL B 1 49 ? 1.239 3.719 -11.281 1 92.31 49 VAL B O 1
ATOM 1419 N N . PHE B 1 50 ? 2.027 1.687 -11.648 1 93.12 50 PHE B N 1
ATOM 1420 C CA . PHE B 1 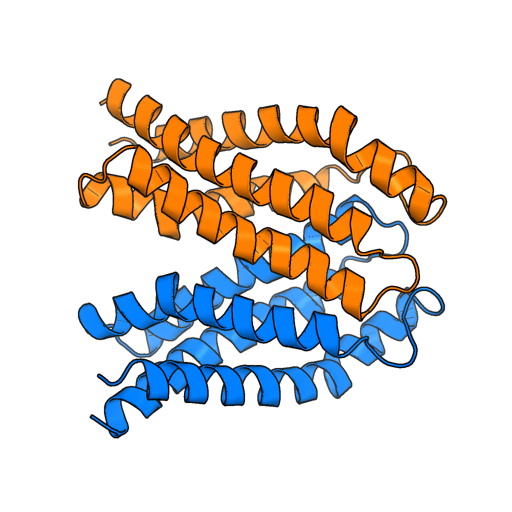50 ? 2.324 1.49 -10.234 1 93.12 50 PHE B CA 1
ATOM 1421 C C . PHE B 1 50 ? 3.299 2.551 -9.727 1 93.12 50 PHE B C 1
ATOM 1423 O O . PHE B 1 50 ? 3.039 3.213 -8.727 1 93.12 50 PHE B O 1
ATOM 1430 N N . TYR B 1 51 ? 4.387 2.715 -10.391 1 94.38 51 TYR B N 1
ATOM 1431 C CA . TYR B 1 51 ? 5.438 3.605 -9.914 1 94.38 51 TYR B CA 1
ATOM 1432 C C . TYR B 1 51 ? 4.941 5.043 -9.836 1 94.38 51 TYR B C 1
ATOM 1434 O O . TYR B 1 51 ? 5.184 5.742 -8.852 1 94.38 51 TYR B O 1
ATOM 1442 N N . LEU B 1 52 ? 4.293 5.43 -10.844 1 93.31 52 LEU B N 1
ATOM 1443 C CA . LEU B 1 52 ? 3.812 6.809 -10.875 1 93.31 52 LEU B CA 1
ATOM 1444 C C . LEU B 1 52 ? 2.777 7.051 -9.781 1 93.31 52 LEU B C 1
ATOM 1446 O O . LEU B 1 52 ? 2.814 8.078 -9.102 1 93.31 52 LEU B O 1
ATOM 1450 N N . PHE B 1 53 ? 1.957 6.125 -9.664 1 94.12 53 PHE B N 1
ATOM 1451 C CA . PHE B 1 53 ? 0.909 6.242 -8.656 1 94.12 53 PHE B CA 1
ATOM 1452 C C . PHE B 1 53 ? 1.492 6.145 -7.254 1 94.12 53 PHE B C 1
ATOM 1454 O O . PHE B 1 53 ? 1.077 6.871 -6.352 1 94.12 53 PHE B O 1
ATOM 1461 N N . TYR B 1 54 ? 2.398 5.246 -7.078 1 97.06 54 TYR B N 1
ATOM 1462 C CA . TYR B 1 54 ? 3.047 5.062 -5.785 1 97.06 54 TYR B CA 1
ATOM 1463 C C . TYR B 1 54 ? 3.777 6.328 -5.355 1 97.06 54 TYR B C 1
ATOM 1465 O O . TYR B 1 54 ? 3.67 6.754 -4.203 1 97.06 54 TYR B O 1
ATOM 1473 N N . VAL B 1 55 ? 4.465 6.945 -6.277 1 96.75 55 VAL B N 1
ATOM 1474 C CA . VAL B 1 55 ? 5.238 8.148 -5.98 1 96.75 55 VAL B CA 1
ATOM 1475 C C . VAL B 1 55 ? 4.293 9.305 -5.664 1 96.75 55 VAL B C 1
ATOM 1477 O O . VAL B 1 55 ? 4.574 10.125 -4.789 1 96.75 55 VAL B O 1
ATOM 1480 N N . ALA B 1 56 ? 3.199 9.359 -6.379 1 96.38 56 ALA B N 1
ATOM 1481 C CA . ALA B 1 56 ? 2.201 10.383 -6.074 1 96.38 56 ALA B CA 1
ATOM 1482 C C . ALA B 1 56 ? 1.708 10.25 -4.633 1 96.38 56 ALA B C 1
ATOM 1484 O O . ALA B 1 56 ? 1.56 11.258 -3.932 1 96.38 56 ALA B O 1
ATOM 1485 N N . GLY B 1 57 ? 1.451 9.055 -4.184 1 96.94 57 GLY B N 1
ATOM 1486 C CA . GLY B 1 57 ? 1.069 8.812 -2.799 1 96.94 57 GLY B CA 1
ATOM 1487 C C . GLY B 1 57 ? 2.156 9.188 -1.809 1 96.94 57 GLY B C 1
ATOM 1488 O O . GLY B 1 57 ? 1.884 9.82 -0.786 1 96.94 57 GLY B O 1
ATOM 1489 N N . LEU B 1 58 ? 3.314 8.773 -2.18 1 96.38 58 LEU B N 1
ATOM 1490 C CA . LEU B 1 58 ? 4.457 9.086 -1.327 1 96.38 58 LEU B CA 1
ATOM 1491 C C . LEU B 1 58 ? 4.609 10.594 -1.155 1 96.38 58 LEU B C 1
ATOM 1493 O O . LEU B 1 58 ? 4.863 11.07 -0.048 1 96.38 58 LEU B O 1
ATOM 1497 N N . LEU B 1 59 ? 4.484 11.352 -2.195 1 94.69 59 LEU B N 1
ATOM 1498 C CA . LEU B 1 59 ? 4.617 12.797 -2.123 1 94.69 59 LEU B CA 1
ATOM 1499 C C . LEU B 1 59 ? 3.49 13.406 -1.291 1 94.69 59 LEU B C 1
ATOM 1501 O O . LEU B 1 59 ? 3.732 14.289 -0.464 1 94.69 59 LEU B O 1
ATOM 1505 N N . TYR B 1 60 ? 2.328 12.961 -1.485 1 94.62 60 TYR B N 1
ATOM 1506 C CA . TYR B 1 60 ? 1.172 13.523 -0.796 1 94.62 60 TYR B CA 1
ATOM 1507 C C . TYR B 1 60 ? 1.248 13.258 0.703 1 94.62 60 TYR B C 1
ATOM 1509 O O . TYR B 1 60 ? 1.013 14.156 1.513 1 94.62 60 TYR B O 1
ATOM 1517 N N . PHE B 1 61 ? 1.649 12.078 1.111 1 95.25 61 PHE B N 1
ATOM 1518 C CA . PHE B 1 61 ? 1.524 11.672 2.506 1 95.25 61 PHE B CA 1
ATOM 1519 C C . PHE B 1 61 ? 2.828 11.914 3.258 1 95.25 61 PHE B C 1
ATOM 1521 O O . PHE B 1 61 ? 2.836 11.984 4.488 1 95.25 61 PHE B O 1
ATOM 1528 N N . VAL B 1 62 ? 3.918 12.055 2.512 1 94.12 62 VAL B N 1
ATOM 1529 C CA . VAL B 1 62 ? 5.191 12.102 3.221 1 94.12 62 VAL B CA 1
ATOM 1530 C C . VAL B 1 62 ? 5.965 13.352 2.811 1 94.12 62 VAL B C 1
ATOM 1532 O O . VAL B 1 62 ? 6.215 14.234 3.639 1 94.12 62 VAL B O 1
ATOM 1535 N N . SER B 1 63 ? 6.195 13.516 1.561 1 91.81 63 SER B N 1
ATOM 1536 C CA . SER B 1 63 ? 7.148 14.516 1.102 1 91.81 63 SER B CA 1
ATOM 1537 C C . SER B 1 63 ? 6.57 15.922 1.235 1 91.81 63 SER B C 1
ATOM 1539 O O . SER B 1 63 ? 7.277 16.859 1.623 1 91.81 63 SER B O 1
ATOM 1541 N N . TRP B 1 64 ? 5.316 16.047 0.907 1 87.19 64 TRP B N 1
ATOM 1542 C CA . TRP B 1 64 ? 4.707 17.359 0.983 1 87.19 64 TRP B CA 1
ATOM 1543 C C . TRP B 1 64 ? 4.645 17.859 2.426 1 87.19 64 TRP B C 1
ATOM 1545 O O . TRP B 1 64 ? 5.078 18.969 2.729 1 87.19 64 TRP B O 1
ATOM 1555 N N . PRO B 1 65 ? 4.121 17.078 3.322 1 86.69 65 PRO B N 1
ATOM 1556 C CA . PRO B 1 65 ? 4.16 17.484 4.73 1 86.69 65 PRO B CA 1
ATOM 1557 C C . PRO B 1 65 ? 5.582 17.734 5.234 1 86.69 65 PRO B C 1
ATOM 1559 O O . PRO B 1 65 ? 5.793 18.578 6.105 1 86.69 65 PRO B O 1
ATOM 1562 N N . ALA B 1 66 ? 6.477 17.031 4.77 1 84.75 66 ALA B N 1
ATOM 1563 C CA . ALA B 1 66 ? 7.867 17.156 5.195 1 84.75 66 ALA B CA 1
ATOM 1564 C C . ALA B 1 66 ? 8.438 18.516 4.805 1 84.75 66 ALA B C 1
ATOM 1566 O O . ALA B 1 66 ? 9.164 19.141 5.586 1 84.75 66 ALA B O 1
ATOM 1567 N N . VAL B 1 67 ? 8.117 18.969 3.701 1 82.88 67 VAL B N 1
ATOM 1568 C CA . VAL B 1 67 ? 8.617 20.234 3.199 1 82.88 67 VAL B CA 1
ATOM 1569 C C . VAL B 1 67 ? 7.938 21.391 3.934 1 82.88 67 VAL B C 1
ATOM 1571 O O . VAL B 1 67 ? 8.594 22.328 4.367 1 82.88 67 VAL B O 1
ATOM 1574 N N . THR B 1 68 ? 6.68 21.266 4.121 1 82.81 68 THR B N 1
ATOM 1575 C CA . THR B 1 68 ? 5.922 22.344 4.746 1 82.81 68 THR B CA 1
ATOM 1576 C C . THR B 1 68 ? 6.184 22.375 6.25 1 82.81 68 THR B C 1
ATOM 1578 O O . THR B 1 68 ? 6.094 23.438 6.875 1 82.81 68 THR B O 1
ATOM 1581 N N . GLY B 1 69 ? 6.578 21.234 6.809 1 84.44 69 GLY B N 1
ATOM 1582 C CA . GLY B 1 69 ? 6.789 21.141 8.242 1 84.44 69 GLY B CA 1
ATOM 1583 C C . GLY B 1 69 ? 8.25 21.203 8.633 1 84.44 69 GLY B C 1
ATOM 1584 O O . GLY B 1 69 ? 8.594 21.031 9.805 1 84.44 69 GLY B O 1
ATOM 1585 N N . ASP B 1 70 ? 9.141 21.375 7.715 1 85.44 70 ASP B N 1
ATOM 1586 C CA . ASP B 1 70 ? 10.578 21.469 7.938 1 85.44 70 ASP B CA 1
ATOM 1587 C C . ASP B 1 70 ? 11.102 20.266 8.711 1 85.44 70 ASP B C 1
ATOM 1589 O O . ASP B 1 70 ? 11.758 20.422 9.742 1 85.44 70 ASP B O 1
ATOM 1593 N N . TRP B 1 71 ? 10.711 19.109 8.211 1 89.19 71 TRP B N 1
ATOM 1594 C CA . TRP B 1 71 ? 11.148 17.875 8.867 1 89.19 71 TRP B CA 1
ATOM 1595 C C . TRP B 1 71 ? 12.648 17.672 8.688 1 89.19 71 TRP B C 1
ATOM 1597 O O . TRP B 1 71 ? 13.219 18.078 7.68 1 89.19 71 TRP B O 1
ATOM 1607 N N . SER B 1 72 ? 13.297 17.094 9.664 1 90.56 72 SER B N 1
ATOM 1608 C CA . SER B 1 72 ? 14.672 16.609 9.508 1 90.56 72 SER B CA 1
ATOM 1609 C C . SER B 1 72 ? 14.742 15.477 8.5 1 90.56 72 SER B C 1
ATOM 1611 O O . SER B 1 72 ? 13.727 14.844 8.188 1 90.56 72 SER B O 1
ATOM 1613 N N . VAL B 1 73 ? 15.883 15.219 7.98 1 88.69 73 VAL B N 1
ATOM 1614 C CA . VAL B 1 73 ? 16.109 14.117 7.047 1 88.69 73 VAL B CA 1
ATOM 1615 C C . VAL B 1 73 ? 15.742 12.789 7.707 1 88.69 73 VAL B C 1
ATOM 1617 O O . VAL B 1 73 ? 15.164 11.914 7.066 1 88.69 73 VAL B O 1
ATOM 1620 N N . GLY B 1 74 ? 16.109 12.648 8.977 1 92.19 74 GLY B N 1
ATOM 1621 C CA . GLY B 1 74 ? 15.781 11.438 9.719 1 92.19 74 GLY B CA 1
ATOM 1622 C C . GLY B 1 74 ? 14.289 11.188 9.805 1 92.19 74 GLY B C 1
ATOM 1623 O O . GLY B 1 74 ? 13.836 10.047 9.656 1 92.19 74 GLY B O 1
ATOM 1624 N N . ARG B 1 75 ? 13.539 12.195 10.016 1 93.81 75 ARG B N 1
ATOM 1625 C CA . ARG B 1 75 ? 12.094 12.055 10.094 1 93.81 75 ARG B CA 1
ATOM 1626 C C . ARG B 1 75 ? 11.492 11.719 8.734 1 93.81 75 ARG B C 1
ATOM 1628 O O . ARG B 1 75 ? 10.562 10.922 8.633 1 93.81 75 ARG B O 1
ATOM 1635 N N . MET B 1 76 ? 12.023 12.391 7.727 1 94.12 76 MET B N 1
ATOM 1636 C CA . MET B 1 76 ? 11.547 12.086 6.379 1 94.12 76 MET B CA 1
ATOM 1637 C C . MET B 1 76 ? 11.773 10.617 6.039 1 94.12 76 MET B C 1
ATOM 1639 O O . MET B 1 76 ? 10.898 9.969 5.461 1 94.12 76 MET B O 1
ATOM 1643 N N . PHE B 1 77 ? 12.945 10.164 6.438 1 95.88 77 PHE B N 1
ATOM 1644 C CA . PHE B 1 77 ? 13.266 8.766 6.199 1 95.88 77 PHE B CA 1
ATOM 1645 C C . PHE B 1 77 ? 12.305 7.852 6.953 1 95.88 77 PHE B C 1
ATOM 1647 O O . PHE B 1 77 ? 11.773 6.898 6.387 1 95.88 77 PHE B O 1
ATOM 1654 N N . LEU B 1 78 ? 12.07 8.102 8.188 1 96.69 78 LEU B N 1
ATOM 1655 C CA . LEU B 1 78 ? 11.289 7.219 9.039 1 96.69 78 LEU B CA 1
ATOM 1656 C C . LEU B 1 78 ? 9.828 7.203 8.609 1 96.69 78 LEU B C 1
ATOM 1658 O O . LEU B 1 78 ? 9.195 6.145 8.578 1 96.69 78 LEU B O 1
ATOM 1662 N N . VAL B 1 79 ? 9.312 8.359 8.281 1 96.19 79 VAL B N 1
ATOM 1663 C CA . VAL B 1 79 ? 7.914 8.43 7.863 1 96.19 79 VAL B CA 1
ATOM 1664 C C . VAL B 1 79 ? 7.762 7.809 6.477 1 96.19 79 VAL B C 1
ATOM 1666 O O . VAL B 1 79 ? 6.785 7.105 6.207 1 96.19 79 VAL B O 1
ATOM 1669 N N . GLY B 1 80 ? 8.703 8.078 5.574 1 97.38 80 GLY B N 1
ATOM 1670 C CA . GLY B 1 80 ? 8.719 7.406 4.285 1 97.38 80 GLY B CA 1
ATOM 1671 C C . GLY B 1 80 ? 8.828 5.898 4.402 1 97.38 80 GLY B C 1
ATOM 1672 O O . GLY B 1 80 ? 8.148 5.16 3.678 1 97.38 80 GLY B O 1
ATOM 1673 N N . ALA B 1 81 ? 9.68 5.504 5.301 1 98.06 81 ALA B N 1
ATOM 1674 C CA . ALA B 1 81 ? 9.844 4.074 5.555 1 98.06 81 ALA B CA 1
ATOM 1675 C C . ALA B 1 81 ? 8.539 3.459 6.055 1 98.06 81 ALA B C 1
ATOM 1677 O O . ALA B 1 81 ? 8.188 2.336 5.684 1 98.06 81 ALA B O 1
ATOM 1678 N N . PHE B 1 82 ? 7.91 4.117 6.887 1 97.81 82 PHE B N 1
ATOM 1679 C CA . PHE B 1 82 ? 6.633 3.621 7.391 1 97.81 82 PHE B CA 1
ATOM 1680 C C . PHE B 1 82 ? 5.605 3.533 6.273 1 97.81 82 PHE B C 1
ATOM 1682 O O . PHE B 1 82 ? 4.855 2.559 6.188 1 97.81 82 PHE B O 1
ATOM 1689 N N . PHE B 1 83 ? 5.547 4.535 5.438 1 97.5 83 PHE B N 1
ATOM 1690 C CA . PHE B 1 83 ? 4.68 4.52 4.266 1 97.5 83 PHE B CA 1
ATOM 1691 C C . PHE B 1 83 ? 4.969 3.303 3.393 1 97.5 83 PHE B C 1
ATOM 1693 O O . PHE B 1 83 ? 4.047 2.611 2.957 1 97.5 83 PHE B O 1
ATOM 1700 N N . GLY B 1 84 ? 6.207 3.092 3.166 1 97.94 84 GLY B N 1
ATOM 1701 C CA . GLY B 1 84 ? 6.617 1.94 2.377 1 97.94 84 GLY B CA 1
ATOM 1702 C C . GLY B 1 84 ? 6.277 0.616 3.033 1 97.94 84 GLY B C 1
ATOM 1703 O O . GLY B 1 84 ? 5.855 -0.327 2.359 1 97.94 84 GLY B O 1
ATOM 1704 N N . ALA B 1 85 ? 6.504 0.541 4.312 1 97.69 85 ALA B N 1
ATOM 1705 C CA . ALA B 1 85 ? 6.172 -0.68 5.043 1 97.69 85 ALA B CA 1
ATOM 1706 C C . ALA B 1 85 ? 4.688 -1.018 4.902 1 97.69 85 ALA B C 1
ATOM 1708 O O . ALA B 1 85 ? 4.324 -2.186 4.754 1 97.69 85 ALA B O 1
ATOM 1709 N N . VAL B 1 86 ? 3.873 -0.032 4.926 1 96.62 86 VAL B N 1
ATOM 1710 C CA . VAL B 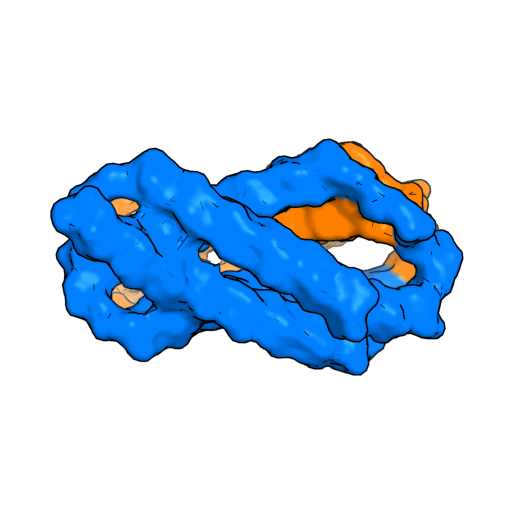1 86 ? 2.434 -0.244 4.805 1 96.62 86 VAL B CA 1
ATOM 1711 C C . VAL B 1 86 ? 2.1 -0.735 3.398 1 96.62 86 VAL B C 1
ATOM 1713 O O . VAL B 1 86 ? 1.364 -1.712 3.234 1 96.62 86 VAL B O 1
ATOM 1716 N N . ALA B 1 87 ? 2.598 -0.061 2.395 1 96.44 87 ALA B N 1
ATOM 1717 C CA . ALA B 1 87 ? 2.291 -0.416 1.011 1 96.44 87 ALA B CA 1
ATOM 1718 C C . ALA B 1 87 ? 2.848 -1.794 0.663 1 96.44 87 ALA B C 1
ATOM 1720 O O . ALA B 1 87 ? 2.123 -2.654 0.159 1 96.44 87 ALA B O 1
ATOM 1721 N N . TYR B 1 88 ? 4.152 -1.975 0.94 1 96.56 88 TYR B N 1
ATOM 1722 C CA . TYR B 1 88 ? 4.77 -3.262 0.643 1 96.56 88 TYR B CA 1
ATOM 1723 C C . TYR B 1 88 ? 4.234 -4.352 1.564 1 96.56 88 TYR B C 1
ATOM 1725 O O . TYR B 1 88 ? 4.152 -5.52 1.176 1 96.56 88 TYR B O 1
ATOM 1733 N N . GLY B 1 89 ? 3.91 -3.975 2.768 1 96.12 89 GLY B N 1
ATOM 1734 C CA . GLY B 1 89 ? 3.236 -4.926 3.639 1 96.12 89 GLY B CA 1
ATOM 1735 C C . GLY B 1 89 ? 1.889 -5.371 3.107 1 96.12 89 GLY B C 1
ATOM 1736 O O . GLY B 1 89 ? 1.543 -6.551 3.189 1 96.12 89 GLY B O 1
ATOM 1737 N N . THR B 1 90 ? 1.108 -4.387 2.629 1 95.25 90 THR B N 1
ATOM 1738 C CA . THR B 1 90 ? -0.162 -4.734 2.002 1 95.25 90 THR B CA 1
ATOM 1739 C C . THR B 1 90 ? 0.049 -5.754 0.885 1 95.25 90 THR B C 1
ATOM 1741 O O . THR B 1 90 ? -0.662 -6.758 0.811 1 95.25 90 THR B O 1
ATOM 1744 N N . TYR B 1 91 ? 1.004 -5.57 0.024 1 95.69 91 TYR B N 1
ATOM 1745 C CA . TYR B 1 91 ? 1.328 -6.469 -1.077 1 95.69 91 TYR B CA 1
ATOM 1746 C C . TYR B 1 91 ? 1.757 -7.836 -0.557 1 95.69 91 TYR B C 1
ATOM 1748 O O . TYR B 1 91 ? 1.191 -8.859 -0.946 1 95.69 91 TYR B O 1
ATOM 1756 N N . GLU B 1 92 ? 2.646 -7.816 0.404 1 96.69 92 GLU B N 1
ATOM 1757 C CA . GLU B 1 92 ? 3.293 -9.062 0.805 1 96.69 92 GLU B CA 1
ATOM 1758 C C . GLU B 1 92 ? 2.395 -9.875 1.734 1 96.69 92 GLU B C 1
ATOM 1760 O O . GLU B 1 92 ? 2.252 -11.086 1.565 1 96.69 92 GLU B O 1
ATOM 1765 N N . PHE B 1 93 ? 1.785 -9.289 2.727 1 95.69 93 PHE B N 1
ATOM 1766 C CA . PHE B 1 93 ? 0.972 -10.047 3.666 1 95.69 93 PHE B CA 1
ATOM 1767 C C . PHE B 1 93 ? -0.321 -10.516 3.006 1 95.69 93 PHE B C 1
ATOM 1769 O O . PHE B 1 93 ? -0.836 -11.586 3.328 1 95.69 93 PHE B O 1
ATOM 1776 N N . SER B 1 94 ? -0.859 -9.719 2.006 1 95.5 94 SER B N 1
ATOM 1777 C CA . SER B 1 94 ? -2.018 -10.195 1.251 1 95.5 94 SER B CA 1
ATOM 1778 C C . SER B 1 94 ? -1.665 -11.406 0.4 1 95.5 94 SER B C 1
ATOM 1780 O O . SER B 1 94 ? -2.396 -12.398 0.394 1 95.5 94 SER B O 1
ATOM 1782 N N . ASN B 1 95 ? -0.581 -11.305 -0.258 1 96.75 95 ASN B N 1
ATOM 1783 C CA . ASN B 1 95 ? -0.161 -12.453 -1.056 1 96.75 95 ASN B CA 1
ATOM 1784 C C . ASN B 1 95 ? 0.14 -13.664 -0.18 1 96.75 95 ASN B C 1
ATOM 1786 O O . ASN B 1 95 ? -0.219 -14.789 -0.527 1 96.75 95 ASN B O 1
ATOM 1790 N N . LEU B 1 96 ? 0.818 -13.414 0.971 1 96.44 96 LEU B N 1
ATOM 1791 C CA . LEU B 1 96 ? 1.128 -14.508 1.884 1 96.44 96 LEU B CA 1
ATOM 1792 C C . LEU B 1 96 ? -0.149 -15.148 2.416 1 96.44 96 LEU B C 1
ATOM 1794 O O . LEU B 1 96 ? -0.211 -16.375 2.582 1 96.44 96 LEU B O 1
ATOM 1798 N N . ALA B 1 97 ? -1.106 -14.406 2.635 1 94.5 97 ALA B N 1
ATOM 1799 C CA . ALA B 1 97 ? -2.357 -14.898 3.207 1 94.5 97 ALA B CA 1
ATOM 1800 C C . ALA B 1 97 ? -3.16 -15.688 2.178 1 94.5 97 ALA B C 1
ATOM 1802 O O . ALA B 1 97 ? -3.922 -16.594 2.533 1 94.5 97 ALA B O 1
ATOM 1803 N N . THR B 1 98 ? -2.918 -15.445 0.893 1 94.25 98 THR B N 1
ATOM 1804 C CA . THR B 1 98 ? -3.924 -15.922 -0.047 1 94.25 98 THR B CA 1
ATOM 1805 C C . THR B 1 98 ? -3.297 -16.844 -1.084 1 94.25 98 THR B C 1
ATOM 1807 O O . THR B 1 98 ? -3.988 -17.672 -1.698 1 94.25 98 THR B O 1
ATOM 1810 N N . LEU B 1 99 ? -2.027 -16.688 -1.338 1 95.12 99 LEU B N 1
ATOM 1811 C CA . LEU B 1 99 ? -1.395 -17.453 -2.4 1 95.12 99 LEU B CA 1
ATOM 1812 C C . LEU B 1 99 ? -0.563 -18.594 -1.82 1 95.12 99 LEU B C 1
ATOM 1814 O O . LEU B 1 99 ? 0.22 -18.391 -0.89 1 95.12 99 LEU B O 1
ATOM 1818 N N . GLY B 1 100 ? -0.638 -19.672 -2.398 1 95.44 100 GLY B N 1
ATOM 1819 C CA . GLY B 1 100 ? -0.118 -20.906 -1.825 1 95.44 100 GLY B CA 1
ATOM 1820 C C . GLY B 1 100 ? 1.398 -20.969 -1.824 1 95.44 100 GLY B C 1
ATOM 1821 O O . GLY B 1 100 ? 1.997 -21.609 -0.952 1 95.44 100 GLY B O 1
ATOM 1822 N N . ARG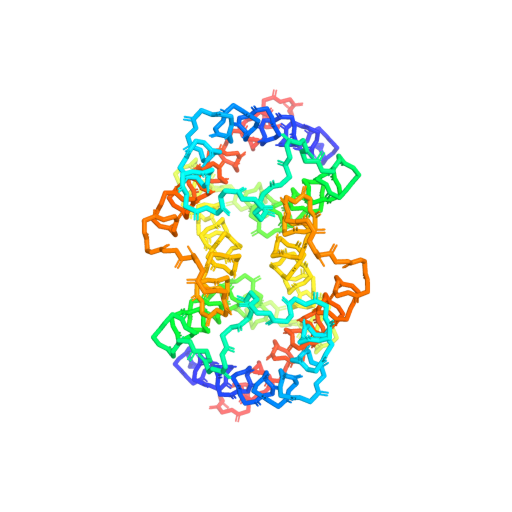 B 1 101 ? 2.092 -20.359 -2.738 1 95.5 101 ARG B N 1
ATOM 1823 C CA . ARG B 1 101 ? 3.537 -20.516 -2.869 1 95.5 101 ARG B CA 1
ATOM 1824 C C . ARG B 1 101 ? 4.277 -19.344 -2.223 1 95.5 101 ARG B C 1
ATOM 1826 O O . ARG B 1 101 ? 5.512 -19.328 -2.197 1 95.5 101 ARG B O 1
ATOM 1833 N N . TRP B 1 102 ? 3.496 -18.438 -1.698 1 96.38 102 TRP B N 1
ATOM 1834 C CA . TRP B 1 102 ? 4.113 -17.281 -1.057 1 96.38 102 TRP B CA 1
ATOM 1835 C C . TRP B 1 102 ? 4.684 -17.656 0.308 1 96.38 102 TRP B C 1
ATOM 1837 O O . TRP B 1 102 ? 4.082 -18.438 1.045 1 96.38 102 TRP B O 1
ATOM 1847 N N . THR B 1 103 ? 5.902 -17.125 0.623 1 96.75 103 THR B N 1
ATOM 1848 C CA . THR B 1 103 ? 6.59 -17.562 1.833 1 96.75 103 THR B CA 1
ATOM 1849 C C . THR B 1 103 ? 6.973 -16.375 2.701 1 96.75 103 THR B C 1
ATOM 1851 O O . THR B 1 103 ? 7.027 -15.242 2.219 1 96.75 103 THR B O 1
ATOM 1854 N N . TRP B 1 104 ? 7.273 -16.703 3.93 1 96.5 104 TRP B N 1
ATOM 1855 C CA . TRP B 1 104 ? 7.727 -15.688 4.871 1 96.5 104 TRP B CA 1
ATOM 1856 C C . TRP B 1 104 ? 9.062 -15.094 4.426 1 96.5 104 TRP B C 1
ATOM 1858 O O . TRP B 1 104 ? 9.344 -13.922 4.688 1 96.5 104 TRP B O 1
ATOM 1868 N N . GLY B 1 105 ? 9.844 -15.914 3.768 1 96.81 105 GLY B N 1
ATOM 1869 C CA . GLY B 1 105 ? 11.094 -15.406 3.219 1 96.81 105 GLY B CA 1
ATOM 1870 C C . GLY B 1 105 ? 10.891 -14.305 2.201 1 96.81 105 GLY B C 1
ATOM 1871 O O . GLY B 1 105 ? 11.57 -13.273 2.248 1 96.81 105 GLY B O 1
ATOM 1872 N N . MET B 1 106 ? 9.969 -14.531 1.32 1 96.25 106 MET B N 1
ATOM 1873 C CA . MET B 1 106 ? 9.641 -13.523 0.316 1 96.25 106 MET B CA 1
ATOM 1874 C C . MET B 1 106 ? 9.141 -12.242 0.974 1 96.25 106 MET B C 1
ATOM 1876 O O . MET B 1 106 ? 9.555 -11.141 0.6 1 96.25 106 MET B O 1
ATOM 1880 N N . VAL B 1 107 ? 8.297 -12.43 1.97 1 97 107 VAL B N 1
ATOM 1881 C CA . VAL B 1 107 ? 7.73 -11.289 2.693 1 97 107 VAL B CA 1
ATOM 1882 C C . VAL B 1 107 ? 8.852 -10.484 3.348 1 97 107 VAL B C 1
ATOM 1884 O O . VAL B 1 107 ? 8.906 -9.266 3.205 1 97 107 VAL B O 1
ATOM 1887 N N . GLY B 1 108 ? 9.688 -11.18 4.035 1 97.44 108 GLY B N 1
ATOM 1888 C CA . GLY B 1 108 ? 10.773 -10.5 4.715 1 97.44 108 GLY B CA 1
ATOM 1889 C C . GLY B 1 108 ? 11.672 -9.719 3.773 1 97.44 108 GLY B C 1
ATOM 1890 O O . GLY B 1 108 ? 11.992 -8.555 4.031 1 97.44 108 GLY B O 1
ATOM 1891 N N . ILE B 1 109 ? 12.039 -10.266 2.684 1 96.69 109 ILE B N 1
ATOM 1892 C CA . ILE B 1 109 ? 12.961 -9.664 1.725 1 96.69 109 ILE B CA 1
ATOM 1893 C C . ILE B 1 109 ? 12.312 -8.43 1.093 1 96.69 109 ILE B C 1
ATOM 1895 O O . ILE B 1 109 ? 12.898 -7.348 1.087 1 96.69 109 ILE B O 1
ATOM 1899 N N . ASP B 1 110 ? 11.148 -8.656 0.596 1 97.06 110 ASP B N 1
ATOM 1900 C CA . ASP B 1 110 ? 10.508 -7.586 -0.161 1 97.06 110 ASP B CA 1
ATOM 1901 C C . ASP B 1 110 ? 10.031 -6.473 0.766 1 97.06 110 ASP B C 1
ATOM 1903 O O . ASP B 1 110 ? 10.047 -5.297 0.395 1 97.06 110 ASP B O 1
ATOM 1907 N N . LEU B 1 111 ? 9.531 -6.82 1.942 1 97 111 LEU B N 1
ATOM 1908 C CA . LEU B 1 111 ? 9.062 -5.82 2.898 1 97 111 LEU B CA 1
ATOM 1909 C C . LEU B 1 111 ? 10.211 -4.926 3.352 1 97 111 LEU B C 1
ATOM 1911 O O . LEU B 1 111 ? 10.078 -3.701 3.395 1 97 111 LEU B O 1
ATOM 1915 N N . VAL B 1 112 ? 11.281 -5.578 3.703 1 97.69 112 VAL B N 1
ATOM 1916 C CA . VAL B 1 112 ? 12.445 -4.82 4.141 1 97.69 112 VAL B CA 1
ATOM 1917 C C . VAL B 1 112 ? 12.953 -3.938 3 1 97.69 112 VAL B C 1
ATOM 1919 O O . VAL B 1 112 ? 13.227 -2.752 3.197 1 97.69 112 VAL B O 1
ATOM 1922 N N . TRP B 1 113 ? 13.047 -4.484 1.856 1 97.19 113 TRP B N 1
ATOM 1923 C CA . TRP B 1 113 ? 13.5 -3.736 0.689 1 97.19 113 TRP B CA 1
ATOM 1924 C C . TRP B 1 113 ? 12.602 -2.531 0.429 1 97.19 113 TRP B C 1
ATOM 1926 O O . TRP B 1 113 ? 13.094 -1.407 0.279 1 97.19 113 TRP B O 1
ATOM 1936 N N . GLY B 1 114 ? 11.328 -2.775 0.33 1 97 114 GLY B N 1
ATOM 1937 C CA . GLY B 1 114 ? 10.383 -1.705 0.053 1 97 114 GLY B CA 1
ATOM 1938 C C . GLY B 1 114 ? 10.398 -0.611 1.104 1 97 114 GLY B C 1
ATOM 1939 O O . GLY B 1 114 ? 10.273 0.572 0.777 1 97 114 GLY B O 1
ATOM 1940 N N . THR B 1 115 ? 10.508 -1.037 2.355 1 97.81 115 THR B N 1
ATOM 1941 C CA . THR B 1 115 ? 10.555 -0.102 3.473 1 97.81 115 THR B CA 1
ATOM 1942 C C . THR B 1 115 ? 11.766 0.826 3.35 1 97.81 115 THR B C 1
ATOM 1944 O O . THR B 1 115 ? 11.617 2.049 3.402 1 97.81 115 THR B O 1
ATOM 1947 N N . LEU B 1 116 ? 12.891 0.274 3.135 1 97.69 116 LEU B N 1
ATOM 1948 C CA . LEU B 1 116 ? 14.125 1.049 3.027 1 97.69 116 LEU B CA 1
ATOM 1949 C C . LEU B 1 116 ? 14.125 1.896 1.759 1 97.69 116 LEU B C 1
ATOM 1951 O O . LEU B 1 116 ? 14.516 3.064 1.787 1 97.69 116 LEU B O 1
ATOM 1955 N N . LEU B 1 117 ? 13.68 1.287 0.662 1 97.06 117 LEU B N 1
ATOM 1956 C CA . LEU B 1 117 ? 13.602 1.976 -0.622 1 97.06 117 LEU B CA 1
ATOM 1957 C C . LEU B 1 117 ? 12.75 3.234 -0.514 1 97.06 117 LEU B C 1
ATOM 1959 O O . LEU B 1 117 ? 13.148 4.301 -0.988 1 97.06 117 LEU B O 1
ATOM 1963 N N . THR B 1 118 ? 11.641 3.131 0.104 1 97.81 118 THR B N 1
ATOM 1964 C CA . THR B 1 118 ? 10.688 4.23 0.204 1 97.81 118 THR B CA 1
ATOM 1965 C C . THR B 1 118 ? 11.211 5.316 1.142 1 97.81 118 THR B C 1
ATOM 1967 O O . THR B 1 118 ? 11.086 6.508 0.854 1 97.81 118 THR B O 1
ATOM 1970 N N . GLY B 1 119 ? 11.805 4.902 2.256 1 97.69 119 GLY B N 1
ATOM 1971 C CA . GLY B 1 119 ? 12.43 5.867 3.15 1 97.69 119 GLY B CA 1
ATOM 1972 C C . GLY B 1 119 ? 13.539 6.664 2.488 1 97.69 119 GLY B C 1
ATOM 1973 O O . GLY B 1 119 ? 13.594 7.891 2.623 1 97.69 119 GLY B O 1
ATOM 1974 N N . VAL B 1 120 ? 14.375 5.988 1.788 1 97 120 VAL B N 1
ATOM 1975 C CA . VAL B 1 120 ? 15.492 6.629 1.094 1 97 120 VAL B CA 1
ATOM 1976 C C . VAL B 1 120 ? 14.953 7.59 0.035 1 97 120 VAL B C 1
ATOM 1978 O O . VAL B 1 120 ? 15.461 8.703 -0.116 1 97 120 VAL B O 1
ATOM 1981 N N . THR B 1 121 ? 13.977 7.125 -0.7 1 96.69 121 THR B N 1
ATOM 1982 C CA . THR B 1 121 ? 13.391 7.961 -1.742 1 96.69 121 THR B CA 1
ATOM 1983 C C . THR B 1 121 ? 12.789 9.227 -1.144 1 96.69 121 THR B C 1
ATOM 1985 O O . THR B 1 121 ? 12.945 10.32 -1.697 1 96.69 121 THR B O 1
ATOM 1988 N N . ALA B 1 122 ? 12.102 9.086 -0.046 1 95.56 122 ALA B N 1
ATOM 1989 C CA . ALA B 1 122 ? 11.5 10.242 0.619 1 95.56 122 ALA B CA 1
ATOM 1990 C C . ALA B 1 122 ? 12.57 11.227 1.072 1 95.56 122 ALA B C 1
ATOM 1992 O O . ALA B 1 122 ? 12.43 12.438 0.864 1 95.56 122 ALA B O 1
ATOM 1993 N N . ALA B 1 123 ? 13.625 10.734 1.68 1 94.25 123 ALA B N 1
ATOM 1994 C CA . ALA B 1 123 ? 14.695 11.586 2.189 1 94.25 123 ALA B CA 1
ATOM 1995 C C . ALA B 1 123 ? 15.469 12.242 1.048 1 94.25 123 ALA B C 1
ATOM 1997 O O . ALA B 1 123 ? 15.711 13.453 1.063 1 94.25 123 ALA B O 1
ATOM 1998 N N . ALA B 1 124 ? 15.812 11.461 0.08 1 92.81 124 ALA B N 1
ATOM 1999 C CA . ALA B 1 124 ? 16.625 11.953 -1.035 1 92.81 124 ALA B CA 1
ATOM 2000 C C . ALA B 1 124 ? 15.812 12.906 -1.915 1 92.81 124 ALA B C 1
ATOM 2002 O O . ALA B 1 124 ? 16.344 13.898 -2.418 1 92.81 124 ALA B O 1
ATOM 2003 N N . GLY B 1 125 ? 14.562 12.547 -2.195 1 88 125 GLY B N 1
ATOM 2004 C CA . GLY B 1 125 ? 13.711 13.398 -3.006 1 88 125 GLY B CA 1
ATOM 2005 C C . GLY B 1 125 ? 13.547 14.797 -2.43 1 88 125 GLY B C 1
ATOM 2006 O O . GLY B 1 125 ? 13.68 15.789 -3.146 1 88 125 GLY B O 1
ATOM 2007 N N . VAL B 1 126 ? 13.32 14.891 -1.168 1 83.25 126 VAL B N 1
ATOM 2008 C CA . VAL B 1 126 ? 13.125 16.172 -0.507 1 83.25 126 VAL B CA 1
ATOM 2009 C C . VAL B 1 126 ? 14.445 16.938 -0.455 1 83.25 126 VAL B C 1
ATOM 2011 O O . VAL B 1 126 ? 14.477 18.156 -0.662 1 83.25 126 VAL B O 1
ATOM 2014 N N . TRP B 1 127 ? 15.516 16.172 -0.192 1 83.75 127 TRP B N 1
ATOM 2015 C CA . TRP B 1 127 ? 16.844 16.797 -0.154 1 83.75 127 TRP B CA 1
ATOM 2016 C C . TRP B 1 127 ? 17.172 17.438 -1.497 1 83.75 127 TRP B C 1
ATOM 2018 O O . TRP B 1 127 ? 17.672 18.562 -1.549 1 83.75 127 TRP B O 1
ATOM 2028 N N . ILE B 1 128 ? 16.891 16.781 -2.541 1 83.44 128 ILE B N 1
ATOM 2029 C CA . ILE B 1 128 ? 17.156 17.281 -3.885 1 83.44 128 ILE B CA 1
ATOM 2030 C C . ILE B 1 128 ? 16.25 18.469 -4.184 1 83.44 128 ILE B C 1
ATOM 2032 O O . ILE B 1 128 ? 16.703 19.484 -4.734 1 83.44 128 ILE B O 1
ATOM 2036 N N . ALA B 1 129 ? 15.008 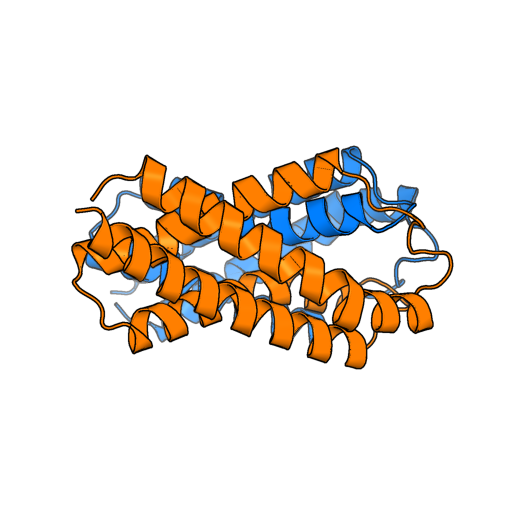18.391 -3.852 1 80.06 129 ALA B N 1
ATOM 2037 C CA . ALA B 1 129 ? 14.062 19.469 -4.102 1 80.06 129 ALA B CA 1
ATOM 2038 C C . ALA B 1 129 ? 14.461 20.734 -3.346 1 80.06 129 ALA B C 1
ATOM 2040 O O . ALA B 1 129 ? 14.312 21.844 -3.861 1 80.06 129 ALA B O 1
ATOM 2041 N N . ARG B 1 130 ? 15.008 20.547 -2.201 1 79.06 130 ARG B N 1
ATOM 2042 C CA . ARG B 1 130 ? 15.461 21.688 -1.403 1 79.06 130 ARG B CA 1
ATOM 2043 C C . ARG B 1 130 ? 16.688 22.344 -2.029 1 79.06 130 ARG B C 1
ATOM 2045 O O . ARG B 1 130 ? 16.875 23.547 -1.916 1 79.06 130 ARG B O 1
ATOM 2052 N N . ALA B 1 131 ? 17.375 21.547 -2.695 1 79.25 131 ALA B N 1
ATOM 2053 C CA . ALA B 1 131 ? 18.594 22.062 -3.312 1 79.25 131 ALA B CA 1
ATOM 2054 C C . ALA B 1 131 ? 18.266 22.906 -4.547 1 79.25 131 ALA B C 1
ATOM 2056 O O . ALA B 1 131 ? 19.078 23.75 -4.961 1 79.25 131 ALA B O 1
ATOM 2057 N N . PHE B 1 132 ? 17.172 22.625 -5.18 1 75.94 132 PHE B N 1
ATOM 2058 C CA . PHE B 1 132 ? 16.781 23.359 -6.379 1 75.94 132 PHE B CA 1
ATOM 2059 C C . PHE B 1 132 ? 15.859 24.516 -6.027 1 75.94 132 PHE B C 1
ATOM 2061 O O . PHE B 1 132 ? 15.367 25.219 -6.914 1 75.94 132 PHE B O 1
ATOM 2068 N N . GLU B 1 133 ? 15.516 24.734 -4.824 1 63.88 133 GLU B N 1
ATOM 2069 C CA . GLU B 1 133 ? 14.812 25.938 -4.375 1 63.88 133 GLU B CA 1
ATOM 2070 C C . GLU B 1 133 ? 15.781 27.094 -4.176 1 63.88 133 GLU B C 1
ATOM 2072 O O . GLU B 1 133 ? 16.953 26.891 -3.861 1 63.88 133 GLU B O 1
#

pLDDT: mean 92.73, std 5.37, range [63.88, 98.06]